Protein AF-0000000074131538 (afdb_homodimer)

pLDDT: mean 87.82, std 9.74, range [55.69, 97.12]

Structure (mmCIF, N/CA/C/O backbone):
data_AF-0000000074131538-model_v1
#
loop_
_entity.id
_entity.type
_entity.pdbx_description
1 polymer 'Uncharacterized protein'
#
loop_
_atom_site.group_PDB
_atom_site.id
_atom_site.type_symbol
_atom_site.label_atom_id
_atom_site.label_alt_id
_atom_site.label_comp_id
_atom_site.label_asym_id
_atom_site.label_entity_id
_atom_site.label_seq_id
_atom_site.pdbx_PDB_ins_code
_atom_site.Cartn_x
_atom_site.Cartn_y
_atom_site.Cartn_z
_atom_site.occupancy
_atom_site.B_iso_or_equiv
_atom_site.auth_seq_id
_atom_site.auth_comp_id
_atom_site.auth_asym_id
_atom_site.auth_atom_id
_atom_site.pdbx_PDB_model_num
ATOM 1 N N . MET A 1 1 ? -1.794 2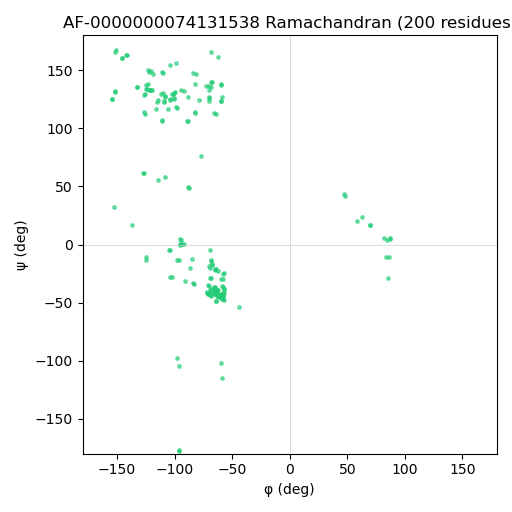4.203 9.32 1 64.56 1 MET A N 1
ATOM 2 C CA . MET A 1 1 ? -1.052 23.141 8.641 1 64.56 1 MET A CA 1
ATOM 3 C C . MET A 1 1 ? 0.217 23.688 8 1 64.56 1 MET A C 1
ATOM 5 O O . MET A 1 1 ? 0.217 24.812 7.469 1 64.56 1 MET A O 1
ATOM 9 N N . ASN A 1 2 ? 1.371 23 8.203 1 80.12 2 ASN A N 1
ATOM 10 C CA . ASN A 1 2 ? 2.596 23.453 7.555 1 80.12 2 ASN A CA 1
ATOM 11 C C . ASN A 1 2 ? 2.527 23.266 6.039 1 80.12 2 ASN A C 1
ATOM 13 O O . ASN A 1 2 ? 1.577 22.672 5.523 1 80.12 2 ASN A O 1
ATOM 17 N N . GLU A 1 3 ? 3.434 23.906 5.375 1 82.88 3 GLU A N 1
ATOM 18 C CA . GLU A 1 3 ? 3.406 23.953 3.916 1 82.88 3 GLU A CA 1
ATOM 19 C C . GLU A 1 3 ? 3.475 22.562 3.316 1 82.88 3 GLU A C 1
ATOM 21 O O . GLU A 1 3 ? 2.854 22.281 2.285 1 82.88 3 GLU A O 1
ATOM 26 N N . ASN A 1 4 ? 4.09 21.703 3.965 1 88.12 4 ASN A N 1
ATOM 27 C CA . ASN A 1 4 ? 4.23 20.344 3.455 1 88.12 4 ASN A CA 1
ATOM 28 C C . ASN A 1 4 ? 2.906 19.578 3.51 1 88.12 4 ASN A C 1
ATOM 30 O O . ASN A 1 4 ? 2.527 18.922 2.543 1 88.12 4 ASN A O 1
ATOM 34 N N . MET A 1 5 ? 2.174 19.719 4.551 1 85.25 5 MET A N 1
ATOM 35 C CA . MET A 1 5 ? 0.874 19.078 4.688 1 85.25 5 MET A CA 1
ATOM 36 C C . MET A 1 5 ? -0.14 19.672 3.721 1 85.25 5 MET A C 1
ATOM 38 O O . MET A 1 5 ? -0.935 18.953 3.119 1 85.25 5 MET A O 1
ATOM 42 N N . LYS A 1 6 ? -0.016 20.922 3.592 1 86.81 6 LYS A N 1
ATOM 43 C CA . LYS A 1 6 ? -0.896 21.578 2.633 1 86.81 6 LYS A CA 1
ATOM 44 C C . LYS A 1 6 ? -0.643 21.078 1.215 1 86.81 6 LYS A C 1
ATOM 46 O O . LYS A 1 6 ? -1.587 20.828 0.462 1 86.81 6 LYS A O 1
ATOM 51 N N . SER A 1 7 ? 0.595 21 0.946 1 90.81 7 SER A N 1
ATOM 52 C CA . SER A 1 7 ? 0.972 20.484 -0.366 1 90.81 7 SER A CA 1
ATOM 53 C C . SER A 1 7 ? 0.51 19.031 -0.547 1 90.81 7 SER A C 1
ATOM 55 O O . SER A 1 7 ? 0.068 18.656 -1.632 1 90.81 7 SER A O 1
ATOM 57 N N . MET A 1 8 ? 0.601 18.219 0.469 1 90.88 8 MET A N 1
ATOM 58 C CA . MET A 1 8 ? 0.132 16.844 0.436 1 90.88 8 MET A CA 1
ATOM 59 C C . MET A 1 8 ? -1.359 16.781 0.125 1 90.88 8 MET A C 1
ATOM 61 O O . MET A 1 8 ? -1.783 16.047 -0.764 1 90.88 8 MET A O 1
ATOM 65 N N . ILE A 1 9 ? -2.111 17.609 0.802 1 88.75 9 ILE A N 1
ATOM 66 C CA . ILE A 1 9 ? -3.557 17.656 0.605 1 88.75 9 ILE A CA 1
ATOM 67 C C . ILE A 1 9 ? -3.871 18.141 -0.81 1 88.75 9 ILE A C 1
ATOM 69 O O . ILE A 1 9 ? -4.754 17.594 -1.474 1 88.75 9 ILE A O 1
ATOM 73 N N . LYS A 1 10 ? -3.172 19.109 -1.233 1 91.38 10 LYS A N 1
ATOM 74 C CA . LYS A 1 10 ? -3.35 19.594 -2.596 1 91.38 10 LYS A CA 1
ATOM 75 C C . LYS A 1 10 ? -3.084 18.5 -3.619 1 91.38 10 LYS A C 1
ATOM 77 O O . LYS A 1 10 ? -3.84 18.344 -4.582 1 91.38 10 LYS A O 1
ATOM 82 N N . ASP A 1 11 ? -2.031 17.719 -3.461 1 94.06 11 ASP A N 1
ATOM 83 C CA . ASP A 1 11 ? -1.71 16.625 -4.375 1 94.06 11 ASP A CA 1
ATOM 84 C C . ASP A 1 11 ? -2.789 15.547 -4.344 1 94.06 11 ASP A C 1
ATOM 86 O O . ASP A 1 11 ? -3.143 14.992 -5.383 1 94.06 11 ASP A O 1
ATOM 90 N N . LEU A 1 12 ? -3.305 15.25 -3.158 1 93.44 12 LEU A N 1
ATOM 91 C CA . LEU A 1 12 ? -4.379 14.266 -3.041 1 93.44 12 LEU A CA 1
ATOM 92 C C . LEU A 1 12 ? -5.641 14.758 -3.744 1 93.44 12 LEU A C 1
ATOM 94 O O . LEU A 1 12 ? -6.277 14.008 -4.484 1 93.44 12 LEU A O 1
ATOM 98 N N . LYS A 1 13 ? -5.938 15.969 -3.6 1 91.69 13 LYS A N 1
ATOM 99 C CA . LYS A 1 13 ? -7.098 16.562 -4.262 1 91.69 13 LYS A CA 1
ATOM 100 C C . LYS A 1 13 ? -6.926 16.562 -5.777 1 91.69 13 LYS A C 1
ATOM 102 O O . LYS A 1 13 ? -7.883 16.328 -6.516 1 91.69 13 LYS A O 1
ATOM 107 N N . ASN A 1 14 ? -5.738 16.797 -6.195 1 94.69 14 ASN A N 1
ATOM 108 C CA . ASN A 1 14 ? -5.457 16.797 -7.629 1 94.69 14 ASN A CA 1
ATOM 109 C C . ASN A 1 14 ? -5.574 15.406 -8.227 1 94.69 14 ASN A C 1
ATOM 111 O O . ASN A 1 14 ? -6.086 15.234 -9.336 1 94.69 14 ASN A O 1
ATOM 115 N N . GLU A 1 15 ? -5.051 14.469 -7.48 1 93.94 15 GLU A N 1
ATOM 116 C CA . GLU A 1 15 ? -5.102 13.086 -7.941 1 93.94 15 GLU A CA 1
ATOM 117 C C . GLU A 1 15 ? -6.523 12.539 -7.891 1 93.94 15 GLU A C 1
ATOM 119 O O . GLU A 1 15 ? -6.918 11.742 -8.75 1 93.94 15 GLU A O 1
ATOM 124 N N . PHE A 1 16 ? -7.238 12.984 -6.879 1 93.12 16 PHE A N 1
ATOM 125 C CA . PHE A 1 16 ? -8.57 12.43 -6.664 1 93.12 16 PHE A CA 1
ATOM 126 C C . PHE A 1 16 ? -9.609 13.539 -6.582 1 93.12 16 PHE A C 1
ATOM 128 O O . PHE A 1 16 ? -10.352 13.633 -5.598 1 93.12 16 PHE A O 1
ATOM 135 N N . PRO A 1 17 ? -9.82 14.289 -7.488 1 87.69 17 PRO A N 1
ATOM 136 C CA . PRO A 1 17 ? -10.664 15.484 -7.414 1 87.69 17 PRO A CA 1
ATOM 137 C C . PRO A 1 17 ? -12.133 15.141 -7.152 1 87.69 17 PRO A C 1
ATOM 139 O O . PRO A 1 17 ? -12.867 15.953 -6.574 1 87.69 17 PRO A O 1
ATOM 142 N N . LYS A 1 18 ? -12.547 13.938 -7.461 1 85.69 18 LYS A N 1
ATOM 143 C CA . LYS A 1 18 ? -13.969 13.617 -7.352 1 85.69 18 LYS A CA 1
ATOM 144 C C . LYS A 1 18 ? -14.281 12.945 -6.016 1 85.69 18 LYS A C 1
ATOM 146 O O . LYS 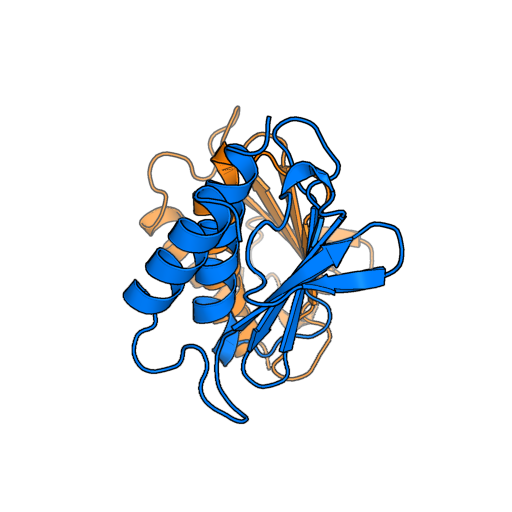A 1 18 ? -15.445 12.828 -5.629 1 85.69 18 LYS A O 1
ATOM 151 N N . ILE A 1 19 ? -13.203 12.547 -5.379 1 82.31 19 ILE A N 1
ATOM 152 C CA . ILE A 1 19 ? -13.547 11.727 -4.223 1 82.31 19 ILE A CA 1
ATOM 153 C C . ILE A 1 19 ? -12.922 12.32 -2.965 1 82.31 19 ILE A C 1
ATOM 155 O O . ILE A 1 19 ? -13.328 12 -1.847 1 82.31 19 ILE A O 1
ATOM 159 N N . TYR A 1 20 ? -12.055 13.266 -3.109 1 80.62 20 TYR A N 1
ATOM 160 C CA . TYR A 1 20 ? -11.43 13.781 -1.896 1 80.62 20 TYR A CA 1
ATOM 161 C C . TYR A 1 20 ? -12.414 14.625 -1.095 1 80.62 20 TYR A C 1
ATOM 163 O O . TYR A 1 20 ? -13.125 15.461 -1.656 1 80.62 20 TYR A O 1
ATOM 171 N N . ASP A 1 21 ? -12.367 14.352 0.258 1 66.56 21 ASP A N 1
ATOM 172 C CA . ASP A 1 21 ? -13.102 15.086 1.282 1 66.56 21 ASP A CA 1
ATOM 173 C C . ASP A 1 21 ? -14.602 15.031 1.028 1 66.56 21 ASP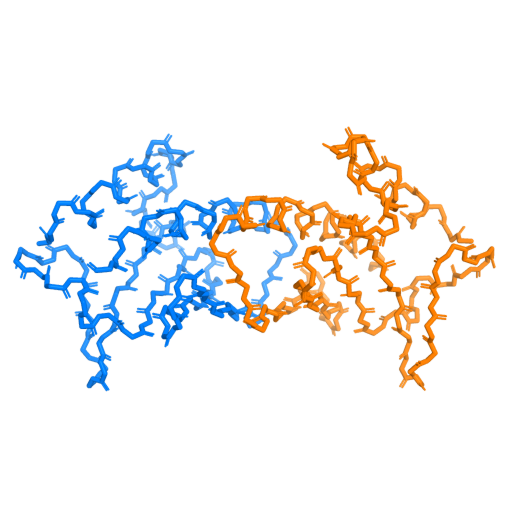 A C 1
ATOM 175 O O . ASP A 1 21 ? -15.32 16 1.275 1 66.56 21 ASP A O 1
ATOM 179 N N . ARG A 1 22 ? -15.023 14.102 0.288 1 67.38 22 ARG A N 1
ATOM 180 C CA . ARG A 1 22 ? -16.469 13.922 0.175 1 67.38 22 ARG A CA 1
ATOM 181 C C . ARG A 1 22 ? -17.016 13.125 1.351 1 67.38 22 ARG A C 1
ATOM 183 O O . ARG A 1 22 ? -16.359 12.211 1.849 1 67.38 22 ARG A O 1
ATOM 190 N N . VAL A 1 23 ? -18.156 13.617 1.82 1 56.16 23 VAL A N 1
ATOM 191 C CA . VAL A 1 23 ? -18.875 13 2.93 1 56.16 23 VAL A CA 1
ATOM 192 C C . VAL A 1 23 ? -19.234 11.562 2.58 1 56.16 23 VAL A C 1
ATOM 194 O O . VAL A 1 23 ? -19.609 11.266 1.44 1 56.16 23 VAL A O 1
ATOM 197 N N . ASN A 1 24 ? -18.844 10.508 3.506 1 55.91 24 ASN A N 1
ATOM 198 C CA . ASN A 1 24 ? -19.234 9.102 3.576 1 55.91 24 ASN A CA 1
ATOM 199 C C . ASN A 1 24 ? -18.375 8.227 2.67 1 55.91 24 ASN A C 1
ATOM 201 O O . ASN A 1 24 ? -18.25 7.027 2.91 1 55.91 24 ASN A O 1
ATOM 205 N N . HIS A 1 25 ? -17.906 8.922 1.567 1 61.03 25 HIS A N 1
ATOM 206 C CA . HIS A 1 25 ? -17.266 7.969 0.672 1 61.03 25 HIS A CA 1
ATOM 207 C C . HIS A 1 25 ? -15.953 8.531 0.125 1 61.03 25 HIS A C 1
ATOM 209 O O . HIS A 1 25 ? -15.391 7.992 -0.828 1 61.03 25 HIS A O 1
ATOM 215 N N . GLY A 1 26 ? -15.625 9.547 0.91 1 82.31 26 GLY A N 1
ATOM 216 C CA . GLY A 1 26 ? -14.516 10.219 0.25 1 82.31 26 GLY A CA 1
ATOM 217 C C . GLY A 1 26 ? -13.18 9.922 0.891 1 82.31 26 GLY A C 1
ATOM 218 O O . GLY A 1 26 ? -13.109 9.281 1.944 1 82.31 26 GLY A O 1
ATOM 219 N N . LEU A 1 27 ? -12.172 10.023 0.136 1 91.75 27 LEU A N 1
ATOM 220 C CA . LEU A 1 27 ? -10.781 9.922 0.544 1 91.75 27 LEU A CA 1
ATOM 221 C C . LEU A 1 27 ? -10.367 11.133 1.383 1 91.75 27 LEU A C 1
ATOM 223 O O . LEU A 1 27 ? -10.648 12.273 1.013 1 91.75 27 LEU A O 1
ATOM 227 N N . TYR A 1 28 ? -9.898 10.844 2.559 1 90.06 28 TYR A N 1
ATOM 228 C CA . TYR A 1 28 ? -9.281 11.922 3.332 1 90.06 28 TYR A CA 1
ATOM 229 C C . TYR A 1 28 ? -8.211 11.375 4.266 1 90.06 28 TYR A C 1
ATOM 231 O O . TYR A 1 28 ? -8.078 10.156 4.422 1 90.06 28 TYR A O 1
ATOM 239 N N . ILE A 1 29 ? -7.418 12.297 4.812 1 90.5 29 ILE A N 1
ATOM 240 C CA . ILE A 1 29 ? -6.336 11.867 5.688 1 90.5 29 ILE A CA 1
ATOM 241 C C . ILE A 1 29 ? -6.477 12.531 7.055 1 90.5 29 ILE A C 1
ATOM 243 O O . ILE A 1 29 ? -7.031 13.633 7.156 1 90.5 29 ILE A O 1
ATOM 247 N N . LEU A 1 30 ? -6.035 11.875 8.062 1 90.25 30 LEU A N 1
ATOM 248 C CA . LEU A 1 30 ? -5.906 12.383 9.43 1 90.25 30 LEU A CA 1
ATOM 249 C C . LEU A 1 30 ? -4.461 12.281 9.906 1 90.25 30 LEU A C 1
ATOM 251 O O . LEU A 1 30 ? -3.803 11.258 9.695 1 90.25 30 LEU A O 1
ATOM 255 N N . ALA A 1 31 ? -4 13.344 10.469 1 91.12 31 ALA A N 1
ATOM 256 C CA . ALA A 1 31 ? -2.703 13.32 11.133 1 91.12 31 ALA A CA 1
ATOM 257 C C . ALA A 1 31 ? -2.863 13.172 12.648 1 91.12 31 ALA A C 1
ATOM 259 O O . ALA A 1 31 ? -3.65 13.891 13.266 1 91.12 31 ALA A O 1
ATOM 260 N N . ILE A 1 32 ? -2.135 12.25 13.227 1 92.38 32 ILE A N 1
ATOM 261 C CA . ILE A 1 32 ? -2.258 11.938 14.641 1 92.38 32 ILE A CA 1
ATOM 262 C C . ILE A 1 32 ? -0.895 12.062 15.32 1 92.38 32 ILE A C 1
ATOM 264 O O . ILE A 1 32 ? 0.114 11.594 14.797 1 92.38 32 ILE A O 1
ATOM 268 N N . ASP A 1 33 ? -0.848 12.703 16.438 1 90.62 33 ASP A N 1
ATOM 269 C CA . ASP A 1 33 ? 0.421 12.859 17.141 1 90.62 33 ASP A CA 1
ATOM 270 C C . ASP A 1 33 ? 0.591 11.789 18.219 1 90.62 33 ASP A C 1
ATOM 272 O O . ASP A 1 33 ? -0.213 10.859 18.312 1 90.62 33 ASP A O 1
ATOM 276 N N . GLU A 1 34 ? 1.673 11.82 18.984 1 89.62 34 GLU A N 1
ATOM 277 C CA . GLU A 1 34 ? 2.035 10.805 19.969 1 89.62 34 GLU A CA 1
ATOM 278 C C . GLU A 1 34 ? 0.991 10.703 21.078 1 89.62 34 GLU A C 1
ATOM 280 O O . GLU A 1 34 ? 0.875 9.672 21.734 1 89.62 34 GLU A O 1
ATOM 285 N N . ASN A 1 35 ? 0.197 11.758 21.297 1 91.75 35 ASN A N 1
ATOM 286 C CA . ASN A 1 35 ? -0.814 11.773 22.344 1 91.75 35 ASN A CA 1
ATOM 287 C C . ASN A 1 35 ? -2.188 11.375 21.812 1 91.75 35 ASN A C 1
ATOM 289 O O . ASN A 1 35 ? -3.172 11.383 22.547 1 91.75 35 ASN A O 1
ATOM 293 N N . GLY A 1 36 ? -2.219 11.086 20.562 1 90.5 36 GLY A N 1
ATOM 294 C CA . GLY A 1 36 ? -3.465 10.656 19.953 1 90.5 36 GLY A CA 1
ATOM 295 C C . GLY A 1 36 ? -4.324 11.812 19.469 1 90.5 36 GLY A C 1
ATOM 296 O O . GLY A 1 36 ? -5.469 11.609 19.062 1 90.5 36 GLY A O 1
ATOM 297 N N . LYS A 1 37 ? -3.764 12.984 19.562 1 90.38 37 LYS A N 1
ATOM 298 C CA . LYS A 1 37 ? -4.516 14.125 19.062 1 90.38 37 LYS A CA 1
ATOM 299 C C . LYS A 1 37 ? -4.609 14.094 17.531 1 90.38 37 LYS A C 1
ATOM 301 O O . LYS A 1 37 ? -3.621 13.812 16.844 1 90.38 37 LYS A O 1
ATOM 306 N N . VAL A 1 38 ? -5.746 14.367 17 1 88.81 38 VAL A N 1
ATOM 307 C CA . VAL A 1 38 ? -6.023 14.289 15.562 1 88.81 38 VAL A CA 1
ATOM 308 C C . VAL A 1 38 ? -6.016 15.695 14.969 1 88.81 38 VAL A C 1
ATOM 310 O O . VAL A 1 38 ? -6.598 16.625 15.531 1 88.81 38 VAL A O 1
ATOM 313 N N . TYR A 1 39 ? -5.223 15.75 13.883 1 82.19 39 TYR A N 1
ATOM 314 C CA . TYR A 1 39 ? -5.156 17 13.141 1 82.19 39 TYR A CA 1
ATOM 315 C C . TYR A 1 39 ? -5.73 16.844 11.742 1 82.19 39 TYR A C 1
ATOM 317 O O . TYR A 1 39 ? -5.449 15.852 11.062 1 82.19 39 TYR A O 1
ATOM 325 N N . GLU A 1 40 ? -6.59 17.578 11.477 1 71.31 40 GLU A N 1
ATOM 326 C CA . GLU A 1 40 ? -7.102 17.625 10.109 1 71.31 40 GLU A CA 1
ATOM 327 C C . GLU A 1 40 ? -6.48 18.781 9.328 1 71.31 40 GLU A C 1
ATOM 329 O O . GLU A 1 40 ? -5.293 18.734 9 1 71.31 40 GLU A O 1
ATOM 334 N N . ASP A 1 41 ? -7.07 19.906 9.18 1 65.38 41 ASP A N 1
ATOM 335 C CA . ASP A 1 41 ? -6.613 21.109 8.492 1 65.38 41 ASP A CA 1
ATOM 336 C C . ASP A 1 41 ? -6.402 22.266 9.477 1 65.38 41 ASP A C 1
ATOM 338 O O . ASP A 1 41 ? -7.109 23.281 9.422 1 65.38 41 ASP A O 1
ATOM 342 N N . GLU A 1 42 ? -5.496 21.859 10.516 1 65.5 42 GLU A N 1
ATOM 343 C CA . GLU A 1 42 ? -5.293 22.938 11.484 1 65.5 42 GLU A CA 1
ATOM 344 C C . GLU A 1 42 ? -4.098 23.797 11.102 1 65.5 42 GLU A C 1
ATOM 346 O O . GLU A 1 42 ? -3.033 23.281 10.758 1 65.5 42 GLU A O 1
ATOM 351 N N . PRO A 1 43 ? -4.387 25.031 11.164 1 68.06 43 PRO A N 1
ATOM 352 C CA . PRO A 1 43 ? -3.258 25.938 10.906 1 68.06 43 PRO A CA 1
ATOM 353 C C . PRO A 1 43 ? -2.115 25.734 11.906 1 68.06 43 PRO A C 1
ATOM 355 O O . PRO A 1 43 ? -2.357 25.5 13.086 1 68.06 43 PRO A O 1
ATOM 358 N N . GLY A 1 44 ? -0.866 25.75 11.445 1 70.31 44 GLY A N 1
ATOM 359 C CA . GLY A 1 44 ? 0.324 25.75 12.281 1 70.31 44 GLY A CA 1
ATOM 360 C C . GLY A 1 44 ? 0.711 24.359 12.758 1 70.31 44 GLY A C 1
ATOM 361 O O . GLY A 1 44 ? 1.553 24.219 13.648 1 70.31 44 GLY A O 1
ATOM 362 N N . PHE A 1 45 ? 0.047 23.375 12.297 1 76 45 PHE A N 1
ATOM 363 C CA . PHE A 1 45 ? 0.394 22 12.68 1 76 45 PHE A CA 1
ATOM 364 C C . PHE A 1 45 ? 1.826 21.672 12.281 1 76 45 PHE A C 1
ATOM 366 O O . PHE A 1 45 ? 2.227 21.922 11.141 1 76 45 PHE A O 1
ATOM 373 N N . ASP A 1 46 ? 2.625 21.25 13.32 1 81.62 46 ASP A N 1
ATOM 374 C CA . ASP A 1 46 ? 3.996 20.812 13.094 1 81.62 46 ASP A CA 1
ATOM 375 C C . ASP A 1 46 ? 4.027 19.344 12.641 1 81.62 46 ASP A C 1
ATOM 377 O O . ASP A 1 46 ? 3.711 18.438 13.422 1 81.62 46 ASP A O 1
ATOM 381 N N . GLU A 1 47 ? 4.43 19.078 11.453 1 83.12 47 GLU A N 1
ATOM 382 C CA . GLU A 1 47 ? 4.434 17.734 10.898 1 83.12 47 GLU A CA 1
ATOM 383 C C . GLU A 1 47 ? 5.449 16.844 11.609 1 83.12 47 GLU A C 1
ATOM 385 O O . GLU A 1 47 ? 5.41 15.625 11.484 1 83.12 47 GLU A O 1
ATOM 390 N N . LYS A 1 48 ? 6.387 17.453 12.32 1 86.81 48 LYS A N 1
ATOM 391 C CA . LYS A 1 48 ? 7.414 16.688 13.016 1 86.81 48 LYS A CA 1
ATOM 392 C C . LYS A 1 48 ? 6.82 15.906 14.188 1 86.81 48 LYS A C 1
ATOM 394 O O . LYS A 1 48 ? 7.438 14.961 14.688 1 86.81 48 LYS A O 1
ATOM 399 N N . ILE A 1 49 ? 5.723 16.328 14.609 1 87 49 ILE A N 1
ATOM 400 C CA . ILE A 1 49 ? 5.141 15.656 15.773 1 87 49 ILE A CA 1
ATOM 401 C C . ILE A 1 49 ? 4.211 14.539 15.312 1 87 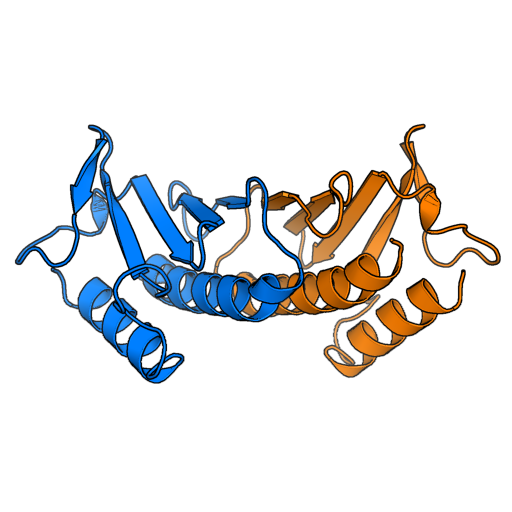49 ILE A C 1
ATOM 403 O O . ILE A 1 49 ? 3.615 13.836 16.141 1 87 49 ILE A O 1
ATOM 407 N N . VAL A 1 50 ? 4.055 14.305 13.984 1 89.19 50 VAL A N 1
ATOM 408 C CA . VAL A 1 50 ? 3.15 13.289 13.453 1 89.19 50 VAL A CA 1
ATOM 409 C C . VAL A 1 50 ? 3.697 11.898 13.766 1 89.19 50 VAL A C 1
ATOM 411 O O . VAL A 1 50 ? 4.852 11.594 13.445 1 89.19 50 VAL A O 1
ATOM 414 N N . GLU A 1 51 ? 2.896 11.086 14.352 1 93.19 51 GLU A N 1
ATOM 415 C CA . GLU A 1 51 ? 3.227 9.695 14.656 1 93.19 51 GLU A CA 1
ATOM 416 C C . GLU A 1 51 ? 2.541 8.742 13.695 1 93.19 51 GLU A C 1
ATOM 418 O O . GLU A 1 51 ? 3.018 7.621 13.477 1 93.19 51 GLU A O 1
ATOM 423 N N . GLU A 1 52 ? 1.432 9.18 13.195 1 94.06 52 GLU A N 1
ATOM 424 C CA . GLU A 1 52 ? 0.617 8.352 12.312 1 94.06 52 GLU A CA 1
ATOM 425 C C . GLU A 1 52 ? -0.193 9.203 11.344 1 94.06 52 GLU A C 1
ATOM 427 O O . GLU A 1 52 ? -0.755 10.227 11.734 1 94.06 52 GLU A O 1
ATOM 432 N N . ILE A 1 53 ? -0.186 8.898 10.062 1 93.75 53 ILE A N 1
ATOM 433 C CA . ILE A 1 53 ? -1.16 9.398 9.102 1 93.75 53 ILE A CA 1
ATOM 434 C C . ILE A 1 53 ? -2.166 8.297 8.766 1 93.75 53 ILE A C 1
ATOM 436 O O . ILE A 1 53 ? -1.78 7.195 8.367 1 93.75 53 ILE A O 1
ATOM 440 N N . GLN A 1 54 ? -3.432 8.555 8.938 1 93.5 54 GLN A N 1
ATOM 441 C CA . GLN A 1 54 ? -4.484 7.637 8.523 1 93.5 54 GLN A CA 1
ATOM 442 C C . GLN A 1 54 ? -5.102 8.07 7.195 1 93.5 54 GLN A C 1
ATOM 444 O O . GLN A 1 54 ? -5.449 9.242 7.02 1 93.5 54 GLN A O 1
ATOM 449 N N . ILE A 1 55 ? -5.117 7.211 6.273 1 93.62 55 ILE A N 1
ATOM 450 C CA . ILE A 1 55 ? -5.836 7.371 5.016 1 93.62 55 ILE A CA 1
ATOM 451 C C . ILE A 1 55 ? -7.176 6.645 5.086 1 93.62 55 ILE A C 1
ATOM 453 O O . ILE A 1 55 ? -7.219 5.43 5.301 1 93.62 55 ILE A O 1
ATOM 457 N N . ILE A 1 56 ? -8.195 7.363 4.977 1 92.25 56 ILE A N 1
ATOM 458 C CA . ILE A 1 56 ? -9.539 6.805 5.031 1 92.25 56 ILE A CA 1
ATOM 459 C C . ILE A 1 56 ? -10.188 6.887 3.652 1 92.25 56 ILE A C 1
ATOM 461 O O . ILE A 1 56 ? -10.164 7.941 3.012 1 92.25 56 ILE A O 1
ATOM 465 N N . TYR A 1 57 ? -10.727 5.723 3.25 1 93.06 57 TYR A N 1
ATOM 466 C CA . TYR A 1 57 ? -11.43 5.672 1.971 1 93.06 57 TYR A CA 1
ATOM 467 C C . TYR A 1 57 ? -12.469 4.562 1.964 1 93.06 57 TYR A C 1
ATOM 469 O O . TYR A 1 57 ? -12.148 3.398 2.223 1 93.06 57 TYR A O 1
ATOM 477 N N . ASN A 1 58 ? -13.664 4.895 1.679 1 91 58 ASN A N 1
ATOM 478 C CA . ASN A 1 58 ? -14.75 3.936 1.527 1 91 58 ASN A CA 1
ATOM 479 C C . ASN A 1 58 ? -14.789 2.939 2.682 1 91 58 ASN A C 1
ATOM 481 O O . ASN A 1 58 ? -14.906 1.732 2.463 1 91 58 ASN A O 1
ATOM 485 N N . GLY A 1 59 ? -14.578 3.471 3.916 1 86.44 59 GLY A N 1
ATOM 486 C CA . GLY A 1 59 ? -14.664 2.645 5.109 1 86.44 59 GLY A CA 1
ATOM 487 C C . GLY A 1 59 ? -13.367 1.936 5.445 1 86.44 59 GLY A C 1
ATOM 488 O O . GLY A 1 59 ? -13.258 1.285 6.484 1 86.44 59 GLY A O 1
ATOM 489 N N . ASN A 1 60 ? -12.406 1.98 4.492 1 90 60 ASN A N 1
ATOM 490 C CA . ASN A 1 60 ? -11.094 1.418 4.762 1 90 60 ASN A CA 1
ATOM 491 C C . ASN A 1 60 ? -10.203 2.41 5.504 1 90 60 ASN A C 1
ATOM 493 O O . ASN A 1 60 ? -10.328 3.623 5.324 1 90 60 ASN A O 1
ATOM 497 N N . THR A 1 61 ? -9.359 1.922 6.332 1 91.56 61 THR A N 1
ATOM 498 C CA . THR A 1 61 ? -8.352 2.734 7.012 1 91.56 61 THR A CA 1
ATOM 499 C C . THR A 1 61 ? -6.953 2.164 6.793 1 91.56 61 THR A C 1
ATOM 501 O O . THR A 1 61 ? -6.734 0.965 6.969 1 91.56 61 THR A O 1
ATOM 504 N N . VAL A 1 62 ? -6.086 2.988 6.387 1 95.62 62 VAL A N 1
ATOM 505 C CA . VAL A 1 62 ? -4.672 2.66 6.242 1 95.62 62 VAL A CA 1
ATOM 506 C C . VAL A 1 62 ? -3.834 3.592 7.117 1 95.62 62 VAL A C 1
ATOM 50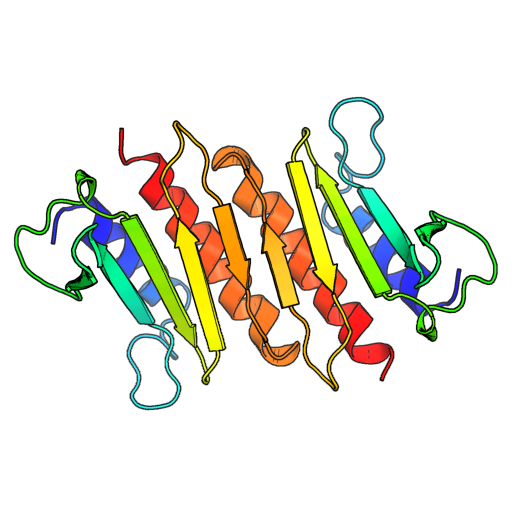8 O O . VAL A 1 62 ? -4.02 4.812 7.09 1 95.62 62 VAL A O 1
ATOM 511 N N . SER A 1 63 ? -2.936 3.008 7.84 1 95.75 63 SER A N 1
ATOM 512 C CA . SER A 1 63 ? -2.076 3.791 8.719 1 95.75 63 SER A CA 1
ATOM 513 C C . SER A 1 63 ? -0.647 3.85 8.188 1 95.75 63 SER A C 1
ATOM 515 O O . SER A 1 63 ? -0.058 2.818 7.863 1 95.75 63 SER A O 1
ATOM 517 N N . VAL A 1 64 ? -0.133 4.988 8.062 1 95.69 64 VAL A N 1
ATOM 518 C CA . VAL A 1 64 ? 1.265 5.227 7.723 1 95.69 64 VAL A CA 1
ATOM 519 C C . VAL A 1 64 ? 2.008 5.777 8.938 1 95.69 64 VAL A C 1
ATOM 521 O O . VAL A 1 64 ? 1.615 6.797 9.508 1 95.69 64 VAL A O 1
ATOM 524 N N . TYR A 1 65 ? 3.068 5.117 9.352 1 94.94 65 T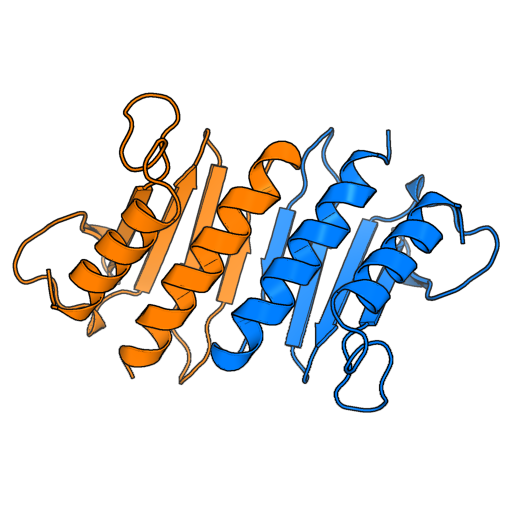YR A N 1
ATOM 525 C CA . TYR A 1 65 ? 3.855 5.5 10.516 1 94.94 65 TYR A CA 1
ATOM 526 C C . TYR A 1 65 ? 5.234 6.004 10.109 1 94.94 65 TYR A C 1
ATOM 528 O O . TYR A 1 65 ? 6.09 5.219 9.695 1 94.94 65 TYR A O 1
ATOM 536 N N . PRO A 1 66 ? 5.445 7.305 10.188 1 93.69 66 PRO A N 1
ATOM 537 C CA . PRO A 1 66 ? 6.723 7.887 9.766 1 93.69 66 PRO A CA 1
ATOM 538 C C . PRO A 1 66 ? 7.762 7.898 10.883 1 93.69 66 PRO A C 1
ATOM 540 O O . PRO A 1 66 ? 8.469 8.898 11.07 1 93.69 66 PRO A O 1
ATOM 543 N N . ASN A 1 67 ? 7.969 6.816 11.555 1 87.69 67 ASN A N 1
ATOM 544 C CA . ASN A 1 67 ? 8.758 6.809 12.781 1 87.69 67 ASN A CA 1
ATOM 545 C C . ASN A 1 67 ? 10.211 6.43 12.508 1 87.69 67 ASN A C 1
ATOM 547 O O . ASN A 1 67 ? 11.016 6.336 13.438 1 87.69 67 ASN A O 1
ATOM 551 N N . TYR A 1 68 ? 10.602 6.262 11.266 1 85.62 68 TYR A N 1
ATOM 552 C CA . TYR A 1 68 ? 11.961 5.887 10.898 1 85.62 68 TYR A CA 1
ATOM 553 C C . TYR A 1 68 ? 12.594 6.938 9.992 1 85.62 68 TYR A C 1
ATOM 555 O O . TYR A 1 68 ? 11.891 7.609 9.227 1 85.62 68 TYR A O 1
ATOM 563 N N . ILE A 1 69 ? 13.898 7.051 10.125 1 87.62 69 ILE A N 1
ATOM 564 C CA . ILE A 1 69 ? 14.625 7.98 9.266 1 87.62 69 ILE A CA 1
ATOM 565 C C . ILE A 1 69 ? 14.555 7.508 7.816 1 87.62 69 ILE A C 1
ATOM 567 O O . ILE A 1 69 ? 15 6.406 7.492 1 87.62 69 ILE A O 1
ATOM 571 N N . TYR A 1 70 ? 13.883 8.227 6.934 1 90.56 70 TYR A N 1
ATOM 572 C CA . TYR A 1 70 ? 13.766 8.023 5.492 1 90.56 70 TYR A CA 1
ATOM 573 C C . TYR A 1 70 ? 12.945 6.777 5.184 1 90.56 70 TYR A C 1
ATOM 575 O O . TYR A 1 70 ? 13.008 6.246 4.074 1 90.56 70 TYR A O 1
ATOM 583 N N . LYS A 1 71 ? 12.25 6.332 6.145 1 93.69 71 LYS A N 1
ATOM 584 C CA . LYS A 1 71 ? 11.438 5.125 6 1 93.69 71 LYS A CA 1
ATOM 585 C C . LYS A 1 71 ? 10.109 5.27 6.73 1 93.69 71 LYS A C 1
ATOM 587 O O . LYS A 1 71 ? 9.914 6.215 7.492 1 93.69 71 LYS A O 1
ATOM 592 N N . CYS A 1 72 ? 9.25 4.438 6.367 1 94.94 72 CYS A N 1
ATOM 593 C CA . CYS A 1 72 ? 7.973 4.355 7.07 1 94.94 72 CYS A CA 1
ATOM 594 C C . CYS A 1 72 ? 7.469 2.916 7.121 1 94.94 72 CYS A C 1
ATOM 596 O O . CYS A 1 72 ? 8.016 2.039 6.449 1 94.94 72 CYS A O 1
ATOM 598 N N . SER A 1 73 ? 6.605 2.672 8.016 1 94.81 73 SER A N 1
ATOM 599 C CA . SER A 1 73 ? 5.812 1.447 8 1 94.81 73 SER A CA 1
ATOM 600 C C . SER A 1 73 ? 4.348 1.743 7.688 1 94.81 73 SER A C 1
ATOM 602 O O . SER A 1 73 ? 3.867 2.85 7.938 1 94.81 73 SER A O 1
ATOM 604 N N . ILE A 1 74 ? 3.684 0.783 7.02 1 96.06 74 ILE A N 1
ATOM 605 C CA . ILE A 1 74 ? 2.301 0.969 6.59 1 96.06 74 ILE A CA 1
ATOM 606 C C . ILE A 1 74 ? 1.478 -0.264 6.953 1 96.06 74 ILE A C 1
ATOM 608 O O . ILE A 1 74 ? 1.936 -1.396 6.78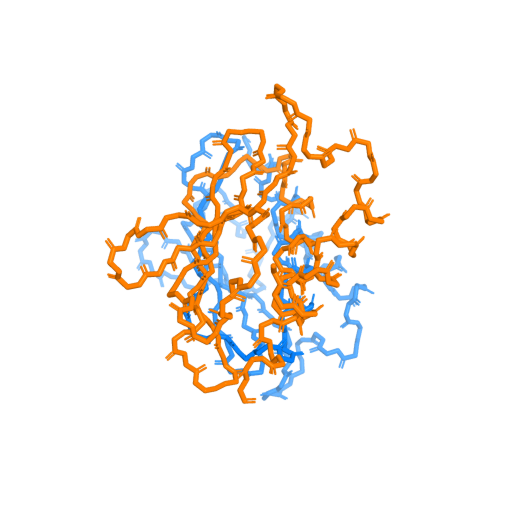5 1 96.06 74 ILE A O 1
ATOM 612 N N . ARG A 1 75 ? 0.324 -0.017 7.484 1 94.88 75 ARG A N 1
ATOM 613 C CA . ARG A 1 75 ? -0.593 -1.104 7.809 1 94.88 75 ARG A CA 1
ATOM 614 C C . ARG A 1 75 ? -1.962 -0.874 7.18 1 94.88 75 ARG A C 1
ATOM 616 O O . ARG A 1 75 ? -2.623 0.127 7.465 1 94.88 75 ARG A O 1
ATOM 623 N N . PHE A 1 76 ? -2.145 -1.87 6.234 1 93.62 76 PHE A N 1
ATOM 624 C CA . PHE A 1 76 ? -3.52 -1.969 5.762 1 93.62 76 PHE A CA 1
ATOM 625 C C . PHE A 1 76 ? -4.324 -2.928 6.629 1 93.62 76 PHE A C 1
ATOM 627 O O . PHE A 1 76 ? -4.051 -4.129 6.66 1 93.62 76 PHE A O 1
ATOM 634 N N . PHE A 1 77 ? -5.102 -2.643 7.371 1 87.06 77 PHE A N 1
ATOM 635 C CA . PHE A 1 77 ? -5.891 -3.629 8.094 1 87.06 77 PHE A CA 1
ATOM 636 C C . PHE A 1 77 ? -6.691 -4.5 7.133 1 87.06 77 PHE A C 1
ATOM 638 O O . PHE A 1 77 ? -6.125 -5.355 6.445 1 87.06 77 PHE A O 1
ATOM 645 N N . VAL A 1 78 ? -7.98 -4.328 6.906 1 90.75 78 VAL A N 1
ATOM 646 C CA . VAL A 1 78 ? -8.797 -5.031 5.918 1 90.75 78 VAL A CA 1
ATOM 647 C C . VAL A 1 78 ? -9.312 -4.039 4.879 1 90.75 78 VAL A C 1
ATOM 649 O O . VAL A 1 78 ? -10.023 -3.088 5.215 1 90.75 78 VAL A O 1
ATOM 652 N N . VAL A 1 79 ? -8.812 -4.352 3.629 1 94.06 79 VAL A N 1
ATOM 653 C CA . VAL A 1 79 ? -9.164 -3.428 2.555 1 94.06 79 VAL A CA 1
ATOM 654 C C . VAL A 1 79 ? -9.828 -4.195 1.411 1 94.06 79 VAL A C 1
ATOM 656 O O . VAL A 1 79 ? -9.391 -5.297 1.062 1 94.06 79 VAL A O 1
ATOM 659 N N . ARG A 1 80 ? -10.844 -3.686 0.868 1 94.19 80 ARG A N 1
ATOM 660 C CA . ARG A 1 80 ? -11.484 -4.262 -0.312 1 94.19 80 ARG A CA 1
ATOM 661 C C . ARG A 1 80 ? -10.57 -4.156 -1.531 1 94.19 80 ARG A C 1
ATOM 663 O O . ARG A 1 80 ? -9.93 -3.127 -1.745 1 94.19 80 ARG A O 1
ATOM 670 N N . TYR A 1 81 ? -10.5 -5.152 -2.354 1 94.44 81 TYR A N 1
ATOM 671 C CA . TYR A 1 81 ? -9.648 -5.164 -3.535 1 94.44 81 TYR A CA 1
ATOM 672 C C . TYR A 1 81 ? -9.992 -4.008 -4.465 1 94.44 81 TYR A C 1
ATOM 674 O O . TYR A 1 81 ? -9.102 -3.412 -5.082 1 94.44 81 TYR A O 1
ATOM 682 N N . GLU A 1 82 ? -11.273 -3.674 -4.547 1 93.25 82 GLU A N 1
ATOM 683 C CA . GLU A 1 82 ? -11.727 -2.66 -5.492 1 93.25 82 GLU A CA 1
ATOM 684 C C . GLU A 1 82 ? -11.219 -1.275 -5.102 1 93.25 82 GLU A C 1
ATOM 686 O O . GLU A 1 82 ? -11.219 -0.355 -5.922 1 93.25 82 GLU A O 1
ATOM 691 N N . ASP A 1 83 ? -10.734 -1.158 -3.898 1 93.94 83 ASP A N 1
ATOM 692 C CA . ASP A 1 83 ? -10.305 0.15 -3.418 1 93.94 83 ASP A CA 1
ATOM 693 C C . ASP A 1 83 ? -8.781 0.263 -3.422 1 93.94 83 ASP A C 1
ATOM 695 O O . ASP A 1 83 ? -8.234 1.338 -3.17 1 93.94 83 ASP A O 1
ATOM 699 N N . LEU A 1 84 ? -8.07 -0.781 -3.74 1 95.31 84 LEU A N 1
ATOM 700 C CA . LEU A 1 84 ? -6.617 -0.846 -3.58 1 95.31 84 LEU A CA 1
ATOM 701 C C . LEU A 1 84 ? -5.926 0.15 -4.504 1 95.31 84 LEU A C 1
ATOM 703 O O . LEU A 1 84 ? -4.926 0.763 -4.121 1 95.31 84 LEU A O 1
ATOM 707 N N . ASP A 1 85 ? -6.457 0.302 -5.637 1 94.06 85 ASP A N 1
ATOM 708 C CA . ASP A 1 85 ? -5.82 1.21 -6.586 1 94.06 85 ASP A CA 1
ATOM 709 C C . ASP A 1 85 ? -5.785 2.637 -6.043 1 94.06 85 ASP A C 1
ATOM 711 O O . ASP A 1 85 ? -4.746 3.295 -6.082 1 94.06 85 ASP A O 1
ATOM 715 N N . ILE A 1 86 ? -6.871 3.041 -5.496 1 94.31 86 ILE A N 1
ATOM 716 C CA . ILE A 1 86 ? -6.98 4.391 -4.953 1 94.31 86 ILE A CA 1
ATOM 717 C C . ILE A 1 86 ? -6.105 4.516 -3.707 1 94.31 86 ILE A C 1
ATOM 719 O O . ILE A 1 86 ? -5.344 5.477 -3.572 1 94.31 86 ILE A O 1
ATOM 723 N N . ILE A 1 87 ? -6.141 3.545 -2.871 1 95.75 87 ILE A N 1
ATOM 724 C CA . ILE A 1 87 ? -5.477 3.623 -1.574 1 95.75 87 ILE A CA 1
ATOM 725 C C . ILE A 1 87 ? -3.961 3.568 -1.766 1 95.75 87 ILE A C 1
ATOM 727 O O . ILE A 1 87 ? -3.221 4.312 -1.117 1 95.75 87 ILE A O 1
ATOM 731 N N . THR A 1 88 ? -3.527 2.734 -2.609 1 97 88 THR A N 1
ATOM 732 C CA . THR A 1 88 ? -2.088 2.629 -2.822 1 97 88 THR A CA 1
ATOM 733 C C . THR A 1 88 ? -1.536 3.914 -3.436 1 97 88 THR A C 1
ATOM 735 O O . THR A 1 88 ? -0.434 4.348 -3.092 1 97 88 THR A O 1
ATOM 738 N N . LYS A 1 89 ? -2.234 4.527 -4.312 1 96.06 89 LYS A N 1
ATOM 739 C CA . LYS A 1 89 ? -1.819 5.816 -4.859 1 96.06 89 LYS A CA 1
ATOM 740 C C . LYS A 1 89 ? -1.761 6.883 -3.768 1 96.06 89 LYS A C 1
ATOM 742 O O . LYS A 1 89 ? -0.833 7.695 -3.736 1 96.06 89 LYS A O 1
ATOM 747 N N . ALA A 1 90 ? -2.771 6.875 -2.959 1 96.06 90 ALA A N 1
ATOM 748 C CA . ALA A 1 90 ? -2.779 7.824 -1.85 1 96.06 90 ALA A CA 1
ATOM 749 C C . ALA A 1 90 ? -1.572 7.613 -0.939 1 96.06 90 ALA A C 1
ATOM 751 O O . ALA A 1 90 ? -0.937 8.578 -0.506 1 96.06 90 ALA A O 1
ATOM 752 N N . VAL A 1 91 ? -1.253 6.363 -0.648 1 97.12 91 VAL A N 1
ATOM 753 C CA . VAL A 1 91 ? -0.1 6.023 0.18 1 97.12 91 VAL A CA 1
ATOM 754 C C . VAL A 1 91 ? 1.173 6.574 -0.457 1 97.12 91 VAL A C 1
ATOM 756 O O . VAL A 1 91 ? 2.025 7.141 0.233 1 97.12 91 VAL A O 1
ATOM 759 N N . ALA A 1 92 ? 1.307 6.414 -1.744 1 96.56 92 ALA A N 1
ATOM 760 C CA . ALA A 1 92 ? 2.488 6.906 -2.447 1 96.56 92 ALA A CA 1
ATOM 761 C C . ALA A 1 92 ? 2.605 8.422 -2.332 1 96.56 92 ALA A C 1
ATOM 763 O O . ALA A 1 92 ? 3.697 8.953 -2.104 1 96.56 92 ALA A O 1
ATOM 764 N N . ILE A 1 93 ? 1.517 9.086 -2.48 1 96.25 93 ILE A N 1
ATOM 765 C CA . ILE A 1 93 ? 1.51 10.547 -2.377 1 96.25 93 ILE A CA 1
ATOM 766 C C . ILE A 1 93 ? 1.895 10.961 -0.958 1 96.25 93 ILE A C 1
ATOM 768 O O . ILE A 1 93 ? 2.754 11.828 -0.771 1 96.25 93 ILE A O 1
ATOM 772 N N . VAL A 1 94 ? 1.273 10.352 0.056 1 95.06 94 VAL A N 1
ATOM 773 C CA . VAL A 1 94 ? 1.57 10.648 1.453 1 95.06 94 VAL A CA 1
ATOM 774 C C . VAL A 1 94 ? 3.051 10.398 1.732 1 95.06 94 VAL A C 1
ATOM 776 O O . VAL A 1 94 ? 3.729 11.242 2.324 1 95.06 94 VAL A O 1
ATOM 779 N N . GLY A 1 95 ? 3.539 9.25 1.281 1 94.81 95 GLY A N 1
ATOM 780 C CA . GLY A 1 95 ? 4.941 8.922 1.468 1 94.81 95 GLY A CA 1
ATOM 781 C C . GLY A 1 95 ? 5.883 9.945 0.868 1 94.81 95 GLY A C 1
ATOM 782 O O . GLY A 1 95 ? 6.914 10.273 1.46 1 94.81 95 GLY A O 1
ATOM 783 N N . LYS A 1 96 ? 5.57 10.406 -0.286 1 94.88 96 LYS A N 1
ATOM 784 C CA . LYS A 1 96 ? 6.375 11.422 -0.961 1 94.88 96 LYS A CA 1
ATOM 785 C C . LYS A 1 96 ? 6.527 12.672 -0.097 1 94.88 96 LYS A C 1
ATOM 787 O O . LYS A 1 96 ? 7.598 13.273 -0.053 1 94.88 96 LYS A O 1
ATOM 792 N N . HIS A 1 97 ? 5.527 13.047 0.583 1 92.94 97 HIS A N 1
ATOM 793 C CA . HIS A 1 97 ? 5.555 14.266 1.394 1 92.94 97 HIS A CA 1
ATOM 794 C C . HIS A 1 97 ? 6.184 14 2.758 1 92.94 97 HIS A C 1
ATOM 796 O O . HIS A 1 97 ? 6.879 14.859 3.303 1 92.94 97 HIS A O 1
ATOM 802 N N . LEU A 1 98 ? 6.02 12.812 3.324 1 92.5 98 LEU A N 1
ATOM 803 C CA . LEU A 1 98 ? 6.621 12.477 4.609 1 92.5 98 LEU A CA 1
ATOM 804 C C . LEU A 1 98 ? 8.141 12.367 4.488 1 92.5 98 LEU A C 1
ATOM 806 O O . LEU A 1 98 ? 8.859 12.633 5.453 1 92.5 98 LEU A O 1
ATOM 810 N N . ARG A 1 99 ? 8.523 11.992 3.289 1 91.25 99 ARG A N 1
ATOM 811 C CA . ARG A 1 99 ? 9.961 11.906 3.027 1 91.25 99 ARG A CA 1
ATOM 812 C C . ARG A 1 99 ? 10.641 13.242 3.279 1 91.25 99 ARG A C 1
ATOM 814 O O . ARG A 1 99 ? 11.828 13.289 3.605 1 91.25 99 ARG A O 1
ATOM 821 N N . LYS A 1 100 ? 9.852 14.266 3.156 1 87.94 100 LYS A N 1
ATOM 822 C CA . LYS A 1 100 ? 10.406 15.609 3.266 1 87.94 100 LYS A CA 1
ATOM 823 C C . LYS A 1 100 ? 10.492 16.047 4.723 1 87.94 100 LYS A C 1
ATOM 825 O O . LYS A 1 100 ? 11.07 17.094 5.027 1 87.94 100 LYS A O 1
ATOM 830 N N . ILE A 1 101 ? 9.766 15.172 5.602 1 78.88 101 ILE A N 1
ATOM 831 C CA . ILE A 1 101 ? 9.797 15.523 7.016 1 78.88 101 ILE A CA 1
ATOM 832 C C . ILE A 1 101 ? 11.141 15.109 7.621 1 78.88 101 ILE A C 1
ATOM 834 O O . ILE A 1 101 ? 11.5 13.93 7.602 1 78.88 101 ILE A O 1
ATOM 838 N N . GLY A 1 102 ? 12.32 15.727 7.473 1 58.91 102 GLY A N 1
ATOM 839 C CA . GLY A 1 102 ? 13.617 15.68 8.125 1 58.91 102 GLY A CA 1
ATOM 840 C C . GLY A 1 102 ? 13.969 16.969 8.844 1 58.91 102 GLY A C 1
ATOM 841 O O . GLY A 1 102 ? 13.398 18.016 8.555 1 58.91 102 GLY A O 1
ATOM 842 N N . MET B 1 1 ? 2.133 -22.859 -12.461 1 62.12 1 MET B N 1
ATOM 843 C CA . MET B 1 1 ? 1.404 -21.688 -11.969 1 62.12 1 MET B CA 1
ATOM 844 C C . MET B 1 1 ? 0.044 -21.578 -12.648 1 62.12 1 MET B C 1
ATOM 846 O O . MET B 1 1 ? -0.085 -21.859 -13.844 1 62.12 1 MET B O 1
ATOM 850 N N . ASN B 1 2 ? -1.036 -21.375 -11.852 1 79.06 2 ASN B N 1
ATOM 851 C CA . ASN B 1 2 ? -2.332 -21.172 -12.492 1 79.06 2 ASN B CA 1
ATOM 852 C C . ASN B 1 2 ? -2.344 -19.922 -13.352 1 79.06 2 ASN B C 1
ATOM 854 O O . ASN B 1 2 ? -1.407 -19.109 -13.305 1 79.06 2 ASN B O 1
ATOM 858 N N . GLU B 1 3 ? -3.285 -19.875 -14.219 1 82.94 3 GLU B N 1
ATOM 859 C CA . GLU B 1 3 ? -3.342 -18.812 -15.219 1 82.94 3 GLU B CA 1
ATOM 860 C C . GLU B 1 3 ? -3.398 -17.438 -14.57 1 82.94 3 GLU B C 1
ATOM 862 O O . GLU B 1 3 ? -2.832 -16.469 -15.094 1 82.94 3 GLU B O 1
ATOM 867 N N . ASN B 1 4 ? -3.938 -17.375 -13.469 1 88.12 4 ASN B N 1
ATOM 868 C CA . ASN B 1 4 ? -4.059 -16.094 -12.781 1 88.12 4 ASN B CA 1
ATOM 869 C C . ASN B 1 4 ? -2.709 -15.609 -12.258 1 88.12 4 ASN B C 1
ATOM 871 O O . ASN B 1 4 ? -2.363 -14.438 -12.414 1 88.12 4 ASN B O 1
ATOM 875 N N . MET B 1 5 ? -1.906 -16.469 -11.734 1 85.19 5 MET B N 1
ATOM 876 C CA . MET B 1 5 ? -0.578 -16.125 -11.234 1 85.19 5 MET B CA 1
ATOM 877 C C . MET B 1 5 ? 0.356 -15.766 -12.391 1 85.19 5 MET B C 1
ATOM 879 O O . MET B 1 5 ? 1.137 -14.812 -12.289 1 85.19 5 MET B O 1
ATOM 883 N N . LYS B 1 6 ? 0.173 -16.5 -13.391 1 86.81 6 LYS B N 1
ATOM 884 C CA . LYS B 1 6 ? 0.968 -16.188 -14.578 1 86.81 6 LYS B CA 1
ATOM 885 C C . LYS B 1 6 ? 0.654 -14.797 -15.109 1 86.81 6 LYS B C 1
ATOM 887 O O . LYS B 1 6 ? 1.562 -14.047 -15.477 1 86.81 6 LYS B O 1
ATOM 892 N N . SER B 1 7 ? -0.596 -14.555 -15.141 1 91.06 7 SER B N 1
ATOM 893 C CA . SER B 1 7 ? -1.031 -13.234 -15.586 1 91.06 7 SER B CA 1
ATOM 894 C C . SER B 1 7 ? -0.531 -12.141 -14.648 1 91.06 7 SER B C 1
ATOM 896 O O . SER B 1 7 ? -0.149 -11.055 -15.094 1 91.06 7 SER B O 1
ATOM 898 N N . MET B 1 8 ? -0.531 -12.383 -13.359 1 91 8 MET B N 1
ATOM 899 C CA . MET B 1 8 ? -0.02 -11.438 -12.367 1 91 8 MET B CA 1
ATOM 900 C C . MET B 1 8 ? 1.453 -11.133 -12.617 1 91 8 MET B C 1
ATOM 902 O O . MET B 1 8 ? 1.85 -9.961 -12.664 1 91 8 MET B O 1
ATOM 906 N N . ILE B 1 9 ? 2.205 -12.172 -12.844 1 89 9 ILE B N 1
ATOM 907 C CA . ILE B 1 9 ? 3.635 -12.016 -13.094 1 89 9 ILE B CA 1
ATOM 908 C C . ILE B 1 9 ? 3.85 -11.258 -14.406 1 89 9 ILE B C 1
ATOM 910 O O . ILE B 1 9 ? 4.711 -10.375 -14.484 1 89 9 ILE B O 1
ATOM 914 N N . LYS B 1 10 ? 3.105 -11.602 -15.367 1 91.69 10 LYS B N 1
ATOM 915 C CA . LYS B 1 10 ? 3.182 -10.891 -16.641 1 91.69 10 LYS B CA 1
ATOM 916 C C . LYS B 1 10 ? 2.896 -9.406 -16.469 1 91.69 10 LYS B C 1
ATOM 918 O O . LYS B 1 10 ? 3.596 -8.562 -17.031 1 91.69 10 LYS B O 1
ATOM 923 N N . ASP B 1 11 ? 1.879 -9.031 -15.711 1 94.44 11 ASP B N 1
ATOM 924 C CA . ASP B 1 11 ? 1.543 -7.637 -15.469 1 94.44 11 ASP B CA 1
ATOM 925 C C . ASP B 1 11 ? 2.658 -6.926 -14.703 1 94.44 11 ASP B C 1
ATOM 927 O O . ASP B 1 11 ? 2.969 -5.766 -14.977 1 94.44 11 ASP B O 1
ATOM 931 N N . LEU B 1 12 ? 3.258 -7.617 -13.734 1 93.56 12 LEU B N 1
ATOM 932 C CA . LEU B 1 12 ? 4.371 -7.039 -12.992 1 93.56 12 LEU B CA 1
ATOM 933 C C . LEU B 1 12 ? 5.57 -6.805 -13.906 1 93.56 12 LEU B C 1
ATOM 935 O O . LEU B 1 12 ? 6.188 -5.738 -13.859 1 93.56 12 LEU B O 1
ATOM 939 N N . LYS B 1 13 ? 5.832 -7.699 -14.734 1 92.12 13 LYS B N 1
ATOM 940 C CA . LYS B 1 13 ? 6.934 -7.566 -15.688 1 92.12 13 LYS B CA 1
ATOM 941 C C . LYS B 1 13 ? 6.672 -6.43 -16.672 1 92.12 13 LYS B C 1
ATOM 943 O O . LYS B 1 13 ? 7.59 -5.699 -17.047 1 92.12 13 LYS B O 1
ATOM 948 N N . ASN B 1 14 ? 5.457 -6.305 -17.078 1 95.19 14 ASN B N 1
ATOM 949 C CA . ASN B 1 14 ? 5.09 -5.234 -18 1 95.19 14 ASN B CA 1
ATOM 950 C C . ASN B 1 14 ? 5.219 -3.861 -17.344 1 95.19 14 ASN B C 1
ATOM 952 O O . ASN B 1 14 ? 5.664 -2.906 -17.969 1 95.19 14 ASN B O 1
ATOM 956 N N . GLU B 1 15 ? 4.777 -3.814 -16.094 1 94.44 15 GLU B N 1
ATOM 957 C CA . GLU B 1 15 ? 4.844 -2.557 -15.359 1 94.44 15 GLU B CA 1
ATOM 958 C C . GLU B 1 15 ? 6.285 -2.203 -15 1 94.44 15 GLU B C 1
ATOM 960 O O . GLU B 1 15 ? 6.66 -1.029 -14.992 1 94.44 15 GLU B O 1
ATOM 965 N N . PHE B 1 16 ? 7.039 -3.254 -14.719 1 93.56 16 PHE B N 1
ATOM 966 C CA . PHE B 1 16 ? 8.398 -3.023 -14.242 1 93.56 16 PHE B CA 1
ATOM 967 C C . PHE B 1 16 ? 9.406 -3.805 -15.078 1 93.56 16 PHE B C 1
ATOM 969 O O . PHE B 1 16 ? 10.188 -4.586 -14.539 1 93.56 16 PHE B O 1
ATOM 976 N N . PRO B 1 17 ? 9.523 -3.588 -16.266 1 88.56 17 PRO B N 1
ATOM 977 C CA . PRO B 1 17 ? 10.344 -4.418 -17.156 1 88.56 17 PRO B CA 1
ATOM 978 C C . PRO B 1 17 ? 11.828 -4.352 -16.812 1 88.56 17 PRO B C 1
ATOM 980 O O . PRO B 1 17 ? 12.57 -5.301 -17.094 1 88.56 17 PRO B O 1
ATOM 983 N N . LYS B 1 18 ? 12.281 -3.322 -16.109 1 87.31 18 LYS B N 1
ATOM 984 C CA . LYS B 1 18 ? 13.711 -3.16 -15.883 1 87.31 18 LYS B CA 1
ATOM 985 C C . LYS B 1 18 ? 14.117 -3.699 -14.516 1 87.31 18 LYS B C 1
ATOM 987 O O . LYS B 1 18 ? 15.305 -3.871 -14.234 1 87.31 18 LYS B O 1
ATOM 992 N N . ILE B 1 19 ? 13.102 -3.945 -13.719 1 84.38 19 ILE B N 1
ATOM 993 C CA . ILE B 1 19 ? 13.531 -4.25 -12.359 1 84.38 19 ILE B CA 1
ATOM 994 C C . ILE B 1 19 ? 12.961 -5.602 -11.93 1 84.38 19 ILE B C 1
ATOM 996 O O . ILE B 1 19 ? 13.453 -6.211 -10.977 1 84.38 19 ILE B O 1
ATOM 1000 N N . TYR B 1 20 ? 12.039 -6.125 -12.625 1 84.25 20 TYR B N 1
ATOM 1001 C CA . TYR B 1 20 ? 11.492 -7.395 -12.172 1 84.25 20 TYR B CA 1
ATOM 1002 C C . TYR B 1 20 ? 12.5 -8.523 -12.336 1 84.25 20 TYR B C 1
ATOM 1004 O O . TYR B 1 20 ? 13.133 -8.648 -13.391 1 84.25 20 TYR B O 1
ATOM 1012 N N . ASP B 1 21 ? 12.617 -9.344 -11.164 1 70.75 21 ASP B N 1
ATOM 1013 C CA . ASP B 1 21 ? 13.398 -10.578 -11.078 1 70.75 21 ASP B CA 1
ATOM 1014 C C . ASP B 1 21 ? 14.883 -10.305 -11.297 1 70.75 21 ASP B C 1
ATOM 1016 O O . ASP B 1 21 ? 15.609 -11.172 -11.773 1 70.75 21 ASP B O 1
ATOM 1020 N N . ARG B 1 22 ? 15.219 -9.094 -11.039 1 68.69 22 ARG B N 1
ATOM 1021 C CA . ARG B 1 22 ? 16.641 -8.812 -11.133 1 68.69 22 ARG B CA 1
ATOM 1022 C C . ARG B 1 22 ? 17.344 -9.086 -9.805 1 68.69 22 ARG B C 1
ATOM 1024 O O . ARG B 1 22 ? 16.734 -8.93 -8.734 1 68.69 22 ARG B O 1
ATOM 1031 N N . VAL B 1 23 ? 18.453 -9.922 -9.805 1 58.41 23 VAL B N 1
ATOM 1032 C CA . VAL B 1 23 ? 19.188 -10.5 -8.688 1 58.41 23 VAL B CA 1
ATOM 1033 C C . VAL B 1 23 ? 19.406 -9.445 -7.605 1 58.41 23 VAL B C 1
ATOM 1035 O O . VAL B 1 23 ? 19.203 -9.719 -6.418 1 58.41 23 VAL B O 1
ATOM 1038 N N . ASN B 1 24 ? 19.938 -8.305 -7.801 1 55.69 24 ASN B N 1
ATOM 1039 C CA . ASN B 1 24 ? 20.438 -7.461 -6.723 1 55.69 24 ASN B CA 1
ATOM 1040 C C . ASN B 1 24 ? 19.359 -6.504 -6.215 1 55.69 24 ASN B C 1
ATOM 1042 O O . ASN B 1 24 ? 19.328 -6.168 -5.027 1 55.69 24 ASN B O 1
ATOM 1046 N N . HIS B 1 25 ? 18.5 -6.074 -6.98 1 61.91 25 HIS B N 1
ATOM 1047 C CA . HIS B 1 25 ? 17.641 -4.965 -6.609 1 61.91 25 HIS B CA 1
ATOM 1048 C C . HIS B 1 25 ? 16.297 -5.047 -7.34 1 61.91 25 HIS B C 1
ATOM 1050 O O . HIS B 1 25 ? 15.664 -4.023 -7.598 1 61.91 25 HIS B O 1
ATOM 1056 N N . GLY B 1 26 ? 16.047 -6.453 -7.496 1 83.19 26 GLY B N 1
ATOM 1057 C CA . GLY B 1 26 ? 14.891 -6.551 -8.375 1 83.19 26 GLY B CA 1
ATOM 1058 C C . GLY B 1 26 ? 13.586 -6.773 -7.629 1 83.19 26 GLY B C 1
ATOM 1059 O O . GLY B 1 26 ? 13.594 -7.047 -6.426 1 83.19 26 GLY B O 1
ATOM 1060 N N . LEU B 1 27 ? 12.484 -6.434 -8.188 1 92.31 27 LEU B N 1
ATOM 1061 C CA . LEU B 1 27 ? 11.117 -6.691 -7.742 1 92.31 27 LEU B CA 1
ATOM 1062 C C . LEU B 1 27 ? 10.703 -8.125 -8.062 1 92.31 27 LEU B C 1
ATOM 1064 O O . LEU B 1 27 ? 10.891 -8.594 -9.188 1 92.31 27 LEU B O 1
ATOM 1068 N N . TYR B 1 28 ? 10.297 -8.828 -7.066 1 90.56 28 TYR B N 1
ATOM 1069 C CA . TYR B 1 28 ? 9.703 -10.141 -7.316 1 90.56 28 TYR B CA 1
ATOM 1070 C C . TYR B 1 28 ? 8.695 -10.5 -6.227 1 90.56 28 TYR B C 1
ATOM 1072 O O . TYR B 1 28 ? 8.617 -9.82 -5.199 1 90.56 28 TYR B O 1
ATOM 1080 N N . ILE B 1 29 ? 7.887 -11.539 -6.516 1 90.62 29 ILE B N 1
ATOM 1081 C CA . ILE B 1 29 ? 6.883 -11.945 -5.539 1 90.62 29 ILE B CA 1
ATOM 1082 C C . ILE B 1 29 ? 7.094 -13.406 -5.148 1 90.62 29 ILE B C 1
ATOM 1084 O O . ILE B 1 29 ? 7.617 -14.195 -5.941 1 90.62 29 ILE B O 1
ATOM 1088 N N . LEU B 1 30 ? 6.762 -13.719 -3.945 1 90.31 30 LEU B N 1
ATOM 1089 C CA . LEU B 1 30 ? 6.699 -15.078 -3.418 1 90.31 30 LEU B CA 1
ATOM 1090 C C . LEU B 1 30 ? 5.293 -15.414 -2.939 1 90.31 30 LEU B C 1
ATOM 1092 O O . LEU B 1 30 ? 4.645 -14.594 -2.281 1 90.31 30 LEU B O 1
ATOM 1096 N N . ALA B 1 31 ? 4.848 -16.578 -3.346 1 90.81 31 ALA B N 1
ATOM 1097 C CA . ALA B 1 31 ? 3.588 -17.094 -2.816 1 90.81 31 ALA B CA 1
ATOM 1098 C C . ALA B 1 31 ? 3.84 -18.125 -1.721 1 90.81 31 ALA B C 1
ATOM 1100 O O . ALA B 1 31 ? 4.645 -19.047 -1.896 1 90.81 31 ALA B O 1
ATOM 1101 N N . ILE B 1 32 ? 3.168 -17.953 -0.604 1 92.06 32 ILE B N 1
ATOM 1102 C CA . ILE B 1 32 ? 3.377 -18.812 0.561 1 92.06 32 ILE B CA 1
ATOM 1103 C C . ILE B 1 32 ? 2.051 -19.438 0.987 1 92.06 32 ILE B C 1
ATOM 1105 O O . ILE B 1 32 ? 1.027 -18.75 1.055 1 92.06 32 ILE B O 1
ATOM 1109 N N . ASP B 1 33 ? 2.045 -20.703 1.243 1 90.38 33 ASP B N 1
ATOM 1110 C CA . ASP B 1 33 ? 0.812 -21.359 1.657 1 90.38 33 ASP B CA 1
ATOM 1111 C C . ASP B 1 33 ? 0.729 -21.469 3.178 1 90.38 33 ASP B C 1
ATOM 1113 O O . ASP B 1 33 ? 1.557 -20.906 3.891 1 90.38 33 ASP B O 1
ATOM 1117 N N . GLU B 1 34 ? -0.307 -22.109 3.697 1 89.38 34 GLU B N 1
ATOM 1118 C CA . GLU B 1 34 ? -0.595 -22.172 5.129 1 89.38 34 GLU B CA 1
ATOM 1119 C C . GLU B 1 34 ? 0.506 -22.922 5.875 1 89.38 34 GLU B C 1
ATOM 1121 O O . GLU B 1 34 ? 0.681 -22.734 7.082 1 89.38 34 GLU B O 1
ATOM 1126 N N . ASN B 1 35 ? 1.282 -23.75 5.188 1 91.75 35 ASN B N 1
ATOM 1127 C CA . ASN B 1 35 ? 2.344 -24.531 5.809 1 91.75 35 ASN B CA 1
ATOM 1128 C C . ASN B 1 35 ? 3.697 -23.828 5.688 1 91.75 35 ASN B C 1
ATOM 1130 O O . ASN B 1 35 ? 4.719 -24.375 6.125 1 91.75 35 ASN B O 1
ATOM 1134 N N . GLY B 1 36 ? 3.689 -22.703 5.078 1 90.44 36 GLY B N 1
ATOM 1135 C CA . GLY B 1 36 ? 4.91 -21.922 4.938 1 90.44 36 GLY B CA 1
ATOM 1136 C C . GLY B 1 36 ? 5.719 -22.297 3.711 1 90.44 36 GLY B C 1
ATOM 1137 O O . GLY B 1 36 ? 6.848 -21.828 3.539 1 90.44 36 GLY B O 1
ATOM 1138 N N . LYS B 1 37 ? 5.125 -23.188 2.932 1 90.69 37 LYS B N 1
ATOM 1139 C CA . LYS B 1 37 ? 5.816 -23.531 1.693 1 90.69 37 LYS B CA 1
ATOM 1140 C C . LYS B 1 37 ? 5.82 -22.359 0.72 1 90.69 37 LYS B C 1
ATOM 1142 O O . LYS B 1 37 ? 4.801 -21.688 0.536 1 90.69 37 LYS B O 1
ATOM 1147 N N . VAL B 1 38 ? 6.93 -22.094 0.113 1 89.06 38 VAL B N 1
ATOM 1148 C CA . VAL B 1 38 ? 7.121 -20.953 -0.786 1 89.06 38 VAL B CA 1
ATOM 1149 C C . VAL B 1 38 ? 7.051 -21.422 -2.236 1 89.06 38 VAL B C 1
ATOM 1151 O O . VAL B 1 38 ? 7.648 -22.453 -2.592 1 89.06 38 VAL B O 1
ATOM 1154 N N . TYR B 1 39 ? 6.199 -20.656 -2.949 1 82.19 39 TYR B N 1
ATOM 1155 C CA . TYR B 1 39 ? 6.062 -20.906 -4.379 1 82.19 39 TYR B CA 1
ATOM 1156 C C . TYR B 1 39 ? 6.547 -19.719 -5.199 1 82.19 39 TYR B C 1
ATOM 1158 O O . TYR B 1 39 ? 6.227 -18.578 -4.895 1 82.19 39 TYR B O 1
ATOM 1166 N N . GLU B 1 40 ? 7.391 -19.969 -5.965 1 71.88 40 GLU B N 1
ATOM 1167 C CA . GLU B 1 40 ? 7.812 -18.953 -6.922 1 71.88 40 GLU B CA 1
ATOM 1168 C C . GLU B 1 40 ? 7.102 -19.125 -8.266 1 71.88 40 GLU B C 1
ATOM 1170 O O . GLU B 1 40 ? 5.891 -18.938 -8.359 1 71.88 40 GLU B O 1
ATOM 1175 N N . ASP B 1 41 ? 7.695 -19.609 -9.281 1 65.12 41 ASP B N 1
ATOM 1176 C CA . ASP B 1 41 ? 7.172 -19.906 -10.609 1 65.12 41 ASP B CA 1
ATOM 1177 C C . ASP B 1 41 ? 7.062 -21.406 -10.844 1 65.12 41 ASP B C 1
ATOM 1179 O O . ASP B 1 41 ? 7.82 -21.984 -11.625 1 65.12 41 ASP B O 1
ATOM 1183 N N . GLU B 1 42 ? 6.207 -21.969 -9.836 1 65.31 42 GLU B N 1
ATOM 1184 C CA . GLU B 1 42 ? 6.086 -23.422 -10.008 1 65.31 42 GLU B CA 1
ATOM 1185 C C . GLU B 1 42 ? 4.855 -23.781 -10.836 1 65.31 42 GLU B C 1
ATOM 1187 O O . GLU B 1 42 ? 3.768 -23.234 -10.602 1 65.31 42 GLU B O 1
ATOM 1192 N N . PRO B 1 43 ? 5.141 -24.609 -11.734 1 67.75 43 PRO B N 1
ATOM 1193 C CA . PRO B 1 43 ? 3.988 -25.078 -12.508 1 67.75 43 PRO B CA 1
ATOM 1194 C C . PRO B 1 43 ? 2.936 -25.766 -11.641 1 67.75 43 PRO B C 1
ATOM 1196 O O . PRO B 1 43 ? 3.279 -26.484 -10.695 1 67.75 43 PRO B O 1
ATOM 1199 N N . GLY B 1 44 ? 1.651 -25.484 -11.859 1 69 44 GLY B N 1
ATOM 1200 C CA . GLY B 1 44 ? 0.542 -26.172 -11.219 1 69 44 GLY B CA 1
ATOM 1201 C C . GLY B 1 44 ? 0.202 -25.609 -9.852 1 69 44 GLY B C 1
ATOM 1202 O O . GLY B 1 44 ? -0.597 -26.188 -9.117 1 69 44 GLY B O 1
ATOM 1203 N N . PHE B 1 45 ? 0.839 -24.594 -9.469 1 75 45 PHE B N 1
ATOM 1204 C CA . PHE B 1 45 ? 0.53 -23.984 -8.172 1 75 45 PHE B CA 1
ATOM 1205 C C . PHE B 1 45 ? -0.923 -23.531 -8.125 1 75 45 PHE B C 1
ATOM 1207 O O . PHE B 1 45 ? -1.393 -22.844 -9.039 1 75 45 PHE B O 1
ATOM 1214 N N . ASP B 1 46 ? -1.677 -24.062 -7.082 1 80.44 46 ASP B N 1
ATOM 1215 C CA . ASP B 1 46 ? -3.055 -23.656 -6.832 1 80.44 46 ASP B CA 1
ATOM 1216 C C . ASP B 1 46 ? -3.105 -22.359 -6.027 1 80.44 46 ASP B C 1
ATOM 1218 O O . ASP B 1 46 ? -2.736 -22.328 -4.852 1 80.44 46 ASP B O 1
ATOM 1222 N N . GLU B 1 47 ? -3.568 -21.312 -6.59 1 81.88 47 GLU B N 1
ATOM 1223 C CA . GLU B 1 47 ? -3.596 -20.016 -5.938 1 81.88 47 GLU B CA 1
ATOM 1224 C C . GLU B 1 47 ? -4.562 -20 -4.758 1 81.88 47 GLU B C 1
ATOM 1226 O O . GLU B 1 47 ? -4.508 -19.109 -3.91 1 81.88 47 GLU B O 1
ATOM 1231 N N . LYS B 1 48 ? -5.453 -20.969 -4.695 1 85.25 48 LYS B N 1
ATOM 1232 C CA . LYS B 1 48 ? -6.434 -21.016 -3.613 1 85.25 48 LYS B CA 1
ATOM 1233 C C . LYS B 1 48 ? -5.766 -21.359 -2.283 1 85.25 48 LYS B C 1
ATOM 1235 O O . LYS B 1 48 ? -6.348 -21.141 -1.218 1 85.25 48 LYS B O 1
ATOM 1240 N N . ILE B 1 49 ? -4.66 -21.875 -2.371 1 86.25 49 ILE B N 1
ATOM 1241 C CA . ILE B 1 49 ? -4.004 -22.297 -1.134 1 86.25 49 ILE B CA 1
ATOM 1242 C C . ILE B 1 49 ? -3.094 -21.172 -0.633 1 86.25 49 ILE B C 1
ATOM 1244 O O . ILE B 1 49 ? -2.445 -21.312 0.407 1 86.25 49 ILE B O 1
ATOM 1248 N N . VAL B 1 50 ? -3.02 -20.016 -1.343 1 88.44 50 VAL B N 1
ATOM 1249 C CA . VAL B 1 50 ? -2.125 -18.922 -0.972 1 88.44 50 VAL B CA 1
ATOM 1250 C C . VAL B 1 50 ? -2.623 -18.266 0.313 1 88.44 50 VAL B C 1
ATOM 1252 O O . VAL B 1 50 ? -3.785 -17.859 0.402 1 88.44 50 VAL B O 1
ATOM 1255 N N . GLU B 1 51 ? -1.768 -18.172 1.289 1 92.75 51 GLU B N 1
ATOM 1256 C CA . GLU B 1 51 ? -2.043 -17.484 2.555 1 92.75 51 GLU B CA 1
ATOM 1257 C C . GLU B 1 51 ? -1.392 -16.109 2.598 1 92.75 51 GLU B C 1
ATOM 1259 O O . GLU B 1 51 ? -1.864 -15.219 3.303 1 92.75 51 GLU B O 1
ATOM 1264 N N . GLU B 1 52 ? -0.325 -16.016 1.877 1 93.94 52 GLU B N 1
ATOM 1265 C CA . GLU B 1 52 ? 0.456 -14.773 1.872 1 93.94 52 GLU B CA 1
ATOM 1266 C C . GLU B 1 52 ? 1.188 -14.586 0.545 1 93.94 52 GLU B C 1
ATOM 1268 O O . GLU B 1 52 ? 1.75 -15.539 0.003 1 93.94 52 GLU B O 1
ATOM 1273 N N . ILE B 1 53 ? 1.119 -13.43 -0.054 1 93.62 53 ILE B N 1
ATOM 1274 C CA . ILE B 1 53 ? 2.021 -13.008 -1.12 1 93.62 53 ILE B CA 1
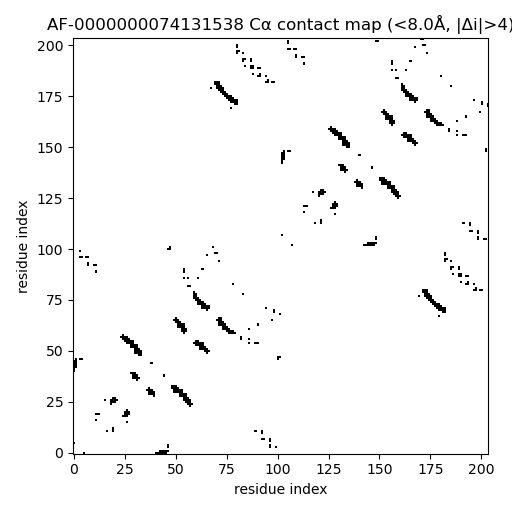ATOM 1275 C C . ILE B 1 53 ? 3.035 -12.008 -0.574 1 93.62 53 ILE B C 1
ATOM 1277 O O . ILE B 1 53 ? 2.656 -10.992 0.025 1 93.62 53 ILE B O 1
ATOM 1281 N N . GLN B 1 54 ? 4.305 -12.266 -0.735 1 93.56 54 GLN B N 1
ATOM 1282 C CA . GLN B 1 54 ? 5.352 -11.32 -0.379 1 93.56 54 GLN B CA 1
ATOM 1283 C C . GLN B 1 54 ? 5.879 -10.594 -1.614 1 93.56 54 GLN B C 1
ATOM 1285 O O . GLN B 1 54 ? 6.188 -11.227 -2.627 1 93.56 54 GLN B O 1
ATOM 1290 N N . ILE B 1 55 ? 5.859 -9.336 -1.567 1 93.81 55 ILE B N 1
ATOM 1291 C CA . ILE B 1 55 ? 6.492 -8.484 -2.564 1 93.81 55 ILE B CA 1
ATOM 1292 C C . ILE B 1 55 ? 7.855 -8.016 -2.053 1 93.81 55 ILE B C 1
ATOM 1294 O O . ILE B 1 55 ? 7.941 -7.363 -1.007 1 93.81 55 ILE B O 1
ATOM 1298 N N . ILE B 1 56 ? 8.852 -8.359 -2.73 1 92.5 56 ILE B N 1
ATOM 1299 C CA . ILE B 1 56 ? 10.211 -7.996 -2.352 1 92.5 56 ILE B CA 1
ATOM 1300 C C . ILE B 1 56 ? 10.781 -7 -3.361 1 92.5 56 ILE B C 1
ATOM 1302 O O . ILE B 1 56 ? 10.711 -7.227 -4.574 1 92.5 56 ILE B O 1
ATOM 1306 N N . TYR B 1 57 ? 11.312 -5.918 -2.783 1 93.44 57 TYR B N 1
ATOM 1307 C CA . TYR B 1 57 ? 11.93 -4.902 -3.629 1 93.44 57 TYR B CA 1
ATOM 1308 C C . TYR B 1 57 ? 12.992 -4.125 -2.857 1 93.44 57 TYR B C 1
ATOM 1310 O O . TYR B 1 57 ? 12.695 -3.537 -1.812 1 93.44 57 TYR B O 1
ATOM 1318 N N . ASN B 1 58 ? 14.156 -4.074 -3.357 1 91.56 58 ASN B N 1
ATOM 1319 C CA . ASN B 1 58 ? 15.25 -3.283 -2.795 1 91.56 58 ASN B CA 1
ATOM 1320 C C . ASN B 1 58 ? 15.367 -3.484 -1.288 1 91.56 58 ASN B C 1
ATOM 1322 O O . ASN B 1 58 ? 15.484 -2.516 -0.535 1 91.56 58 ASN B O 1
ATOM 1326 N N . GLY B 1 59 ? 15.258 -4.781 -0.891 1 87.31 59 GLY B N 1
ATOM 1327 C CA . GLY B 1 59 ? 15.422 -5.125 0.513 1 87.31 59 GLY B CA 1
ATOM 1328 C C . GLY B 1 59 ? 14.156 -4.938 1.327 1 87.31 59 GLY B C 1
ATOM 1329 O O . GLY B 1 59 ? 14.117 -5.297 2.506 1 87.31 59 GLY B O 1
ATOM 1330 N N . ASN B 1 60 ? 13.133 -4.273 0.729 1 90.88 60 ASN B N 1
ATOM 1331 C CA . ASN B 1 60 ? 11.836 -4.137 1.387 1 90.88 60 ASN B CA 1
ATOM 1332 C C . ASN B 1 60 ? 10.984 -5.387 1.201 1 90.88 60 ASN B C 1
ATOM 1334 O O . ASN B 1 60 ? 11.07 -6.059 0.172 1 90.88 60 ASN B O 1
ATOM 1338 N N . THR B 1 61 ? 10.203 -5.707 2.143 1 91.88 61 THR B N 1
ATOM 1339 C CA . THR B 1 61 ? 9.227 -6.789 2.045 1 91.88 61 THR B CA 1
ATOM 1340 C C . THR B 1 61 ? 7.828 -6.297 2.414 1 91.88 61 THR B C 1
ATOM 1342 O O . THR B 1 61 ? 7.648 -5.641 3.443 1 91.88 61 THR B O 1
ATOM 1345 N N . VAL B 1 62 ? 6.918 -6.559 1.591 1 95.88 62 VAL B N 1
ATOM 1346 C CA . VAL B 1 62 ? 5.504 -6.285 1.829 1 95.88 62 VAL B CA 1
ATOM 1347 C C . VAL B 1 62 ? 4.711 -7.59 1.767 1 95.88 62 VAL B C 1
ATOM 1349 O O . VAL B 1 62 ? 4.871 -8.375 0.833 1 95.88 62 VAL B O 1
ATOM 1352 N N . SER B 1 63 ? 3.873 -7.781 2.74 1 95.88 63 SER B N 1
ATOM 1353 C CA . SER B 1 63 ? 3.047 -8.984 2.783 1 95.88 63 SER B CA 1
ATOM 1354 C C . SER B 1 63 ? 1.589 -8.664 2.473 1 95.88 63 SER B C 1
ATOM 1356 O O . SER B 1 63 ? 1.014 -7.738 3.055 1 95.88 63 SER B O 1
ATOM 1358 N N . VAL B 1 64 ? 1.031 -9.344 1.566 1 95.69 64 VAL B N 1
ATOM 1359 C CA . VAL B 1 64 ? -0.392 -9.281 1.248 1 95.69 64 VAL B CA 1
ATOM 1360 C C . VAL B 1 64 ? -1.074 -10.578 1.682 1 95.69 64 VAL B C 1
ATOM 1362 O O . VAL B 1 64 ? -0.674 -11.664 1.263 1 95.69 64 VAL B O 1
ATOM 1365 N N . TYR B 1 65 ? -2.08 -10.469 2.523 1 94.69 65 TYR B N 1
ATOM 1366 C CA . TYR B 1 65 ? -2.809 -11.617 3.053 1 94.69 65 TYR B CA 1
ATOM 1367 C C . TYR B 1 65 ? -4.227 -11.672 2.49 1 94.69 65 TYR B C 1
ATOM 1369 O O . TYR B 1 65 ? -5.078 -10.859 2.863 1 94.69 65 TYR B O 1
ATOM 1377 N N . PRO B 1 66 ? -4.496 -12.617 1.574 1 93.38 66 PRO B N 1
ATOM 1378 C CA . PRO B 1 66 ? -5.816 -12.703 0.947 1 93.38 66 PRO B CA 1
ATOM 1379 C C . PRO B 1 66 ? -6.785 -13.578 1.741 1 93.38 66 PRO B C 1
ATOM 1381 O O . PRO B 1 66 ? -7.523 -14.375 1.158 1 93.38 66 PRO B O 1
ATOM 1384 N N . ASN B 1 67 ? -6.891 -13.359 3.008 1 87.44 67 ASN B N 1
ATOM 1385 C CA . ASN B 1 67 ? -7.621 -14.289 3.869 1 87.44 67 ASN B CA 1
ATOM 1386 C C . ASN B 1 67 ? -9.07 -13.852 4.062 1 87.44 67 ASN B C 1
ATOM 1388 O O . ASN B 1 67 ? -9.828 -14.508 4.777 1 87.44 67 ASN B O 1
ATOM 1392 N N . TYR B 1 68 ? -9.508 -12.797 3.414 1 85.75 68 TYR B N 1
ATOM 1393 C CA . TYR B 1 68 ? -10.875 -12.289 3.543 1 85.75 68 TYR B CA 1
ATOM 1394 C C . TYR B 1 68 ? -11.594 -12.32 2.201 1 85.75 68 TYR B C 1
ATOM 1396 O O . TYR B 1 68 ? -10.969 -12.172 1.149 1 85.75 68 TYR B O 1
ATOM 1404 N N . ILE B 1 69 ? -12.875 -12.562 2.275 1 87.25 69 ILE B N 1
ATOM 1405 C CA . ILE B 1 69 ? -13.688 -12.57 1.062 1 87.25 69 ILE B CA 1
ATOM 1406 C C . ILE B 1 69 ? -13.695 -11.18 0.439 1 87.25 69 ILE B C 1
ATOM 1408 O O . ILE B 1 69 ? -14.141 -10.211 1.063 1 87.25 69 ILE B O 1
ATOM 1412 N N . TYR B 1 70 ? -13.094 -10.977 -0.739 1 90.19 70 TYR B N 1
ATOM 1413 C CA . TYR B 1 70 ? -13.062 -9.766 -1.548 1 90.19 70 TYR B CA 1
ATOM 1414 C C . TYR B 1 70 ? -12.227 -8.688 -0.876 1 90.19 70 TYR B C 1
ATOM 1416 O O . TYR B 1 70 ? -12.344 -7.504 -1.209 1 90.19 70 TYR B O 1
ATOM 1424 N N . LYS B 1 71 ? -11.453 -9.078 0.047 1 93.5 71 LYS B N 1
ATOM 1425 C CA . LYS B 1 71 ? -10.609 -8.148 0.798 1 93.5 71 LYS B CA 1
ATOM 1426 C C . LYS B 1 71 ? -9.25 -8.766 1.093 1 93.5 71 LYS B C 1
ATOM 1428 O O . LYS B 1 71 ? -9.039 -9.961 0.876 1 93.5 71 LYS B O 1
ATOM 1433 N N . CYS B 1 72 ? -8.398 -7.918 1.43 1 94.69 72 CYS B N 1
ATOM 1434 C CA . CYS B 1 72 ? -7.086 -8.367 1.881 1 94.69 72 CYS B CA 1
ATOM 1435 C C . CYS B 1 72 ? -6.535 -7.445 2.961 1 94.69 72 CYS B C 1
ATOM 1437 O O . CYS B 1 72 ? -7.078 -6.363 3.197 1 94.69 72 CYS B O 1
ATOM 1439 N N . SER B 1 73 ? -5.605 -7.941 3.697 1 94.88 73 SER B N 1
ATOM 1440 C CA . SER B 1 73 ? -4.777 -7.105 4.559 1 94.88 73 SER B CA 1
ATOM 1441 C C . SER B 1 73 ? -3.346 -7.027 4.039 1 94.88 73 SER B C 1
ATOM 1443 O O . SER B 1 73 ? -2.885 -7.926 3.332 1 94.88 73 SER B O 1
ATOM 1445 N N . ILE B 1 74 ? -2.711 -5.883 4.273 1 96.31 74 ILE B N 1
ATOM 1446 C CA . ILE B 1 74 ? -1.366 -5.645 3.76 1 96.31 74 ILE B CA 1
ATOM 1447 C C . ILE B 1 74 ? -0.481 -5.086 4.871 1 96.31 74 ILE B C 1
ATOM 1449 O O . ILE B 1 74 ? -0.91 -4.223 5.641 1 96.31 74 ILE B O 1
ATOM 1453 N N . ARG B 1 75 ? 0.7 -5.617 4.961 1 95 75 ARG B N 1
ATOM 1454 C CA . ARG B 1 75 ? 1.673 -5.121 5.93 1 95 75 ARG B CA 1
ATOM 1455 C C . ARG B 1 75 ? 2.988 -4.758 5.246 1 95 75 ARG B C 1
ATOM 1457 O O . ARG B 1 75 ? 3.639 -5.617 4.648 1 95 75 ARG B O 1
ATOM 1464 N N . PHE B 1 76 ? 3.113 -3.379 5.348 1 93.94 76 PHE B N 1
ATOM 1465 C CA . PHE B 1 76 ? 4.453 -2.912 5.008 1 93.94 76 PHE B CA 1
ATOM 1466 C C . PHE B 1 76 ? 5.352 -2.916 6.238 1 93.94 76 PHE B C 1
ATOM 1468 O O . PHE B 1 76 ? 5.125 -2.156 7.184 1 93.94 76 PHE B O 1
ATOM 1475 N N . PHE B 1 77 ? 6.145 -3.639 6.41 1 88.06 77 PHE B N 1
ATOM 1476 C CA . PHE B 1 77 ? 7.043 -3.486 7.547 1 88.06 77 PHE B CA 1
ATOM 1477 C C . PHE B 1 77 ? 7.77 -2.15 7.492 1 88.06 77 PHE B C 1
ATOM 1479 O O . PHE B 1 77 ? 7.141 -1.091 7.527 1 88.06 77 PHE B O 1
ATOM 1486 N N . VAL B 1 78 ? 9.125 -2.08 7.328 1 91 78 VAL B N 1
ATOM 1487 C CA . VAL B 1 78 ? 9.867 -0.837 7.156 1 91 78 VAL B CA 1
ATOM 1488 C C . VAL B 1 78 ? 10.297 -0.69 5.695 1 91 78 VAL B C 1
ATOM 1490 O O . VAL B 1 78 ? 11.016 -1.536 5.164 1 91 78 VAL B O 1
ATOM 1493 N N . VAL B 1 79 ? 9.711 0.407 5.117 1 94.38 79 VAL B N 1
ATOM 1494 C CA . VAL B 1 79 ? 9.977 0.622 3.699 1 94.38 79 VAL B CA 1
ATOM 1495 C C . VAL B 1 79 ? 10.578 2.01 3.488 1 94.38 79 VAL B C 1
ATOM 1497 O O . VAL B 1 79 ? 10.156 2.98 4.121 1 94.38 79 VAL B O 1
ATOM 1500 N N . ARG B 1 80 ? 11.547 2.127 2.666 1 94.25 80 ARG B N 1
ATOM 1501 C CA . ARG B 1 80 ? 12.117 3.416 2.289 1 94.25 80 ARG B CA 1
ATOM 1502 C C . ARG B 1 80 ? 11.125 4.23 1.461 1 94.25 80 ARG B C 1
ATOM 1504 O O . ARG B 1 80 ? 10.453 3.689 0.584 1 94.25 80 ARG B O 1
ATOM 1511 N N . TYR B 1 81 ? 11.039 5.484 1.684 1 94.69 81 TYR B N 1
ATOM 1512 C CA . TYR B 1 81 ? 10.117 6.352 0.963 1 94.69 81 TYR B CA 1
ATOM 1513 C C . TYR B 1 81 ? 10.367 6.293 -0.539 1 94.69 81 TYR B C 1
ATOM 1515 O O . TYR B 1 81 ? 9.43 6.332 -1.337 1 94.69 81 TYR B O 1
ATOM 1523 N N . GLU B 1 82 ? 11.633 6.184 -0.916 1 93.31 82 GLU B N 1
ATOM 1524 C CA . GLU B 1 82 ? 12 6.234 -2.326 1 93.31 82 GLU B CA 1
ATOM 1525 C C . GLU B 1 82 ? 11.492 5.008 -3.078 1 93.31 82 GLU B C 1
ATOM 1527 O O . GLU B 1 82 ? 11.422 5.016 -4.309 1 93.31 82 GLU B O 1
ATOM 1532 N N . ASP B 1 83 ? 11.078 4.023 -2.35 1 94.19 83 ASP B N 1
ATOM 1533 C CA . ASP B 1 83 ? 10.648 2.785 -2.99 1 94.19 83 ASP B CA 1
ATOM 1534 C C . ASP B 1 83 ? 9.125 2.664 -2.984 1 94.19 83 ASP B C 1
ATOM 1536 O O . ASP B 1 83 ? 8.57 1.746 -3.59 1 94.19 83 ASP B O 1
ATOM 1540 N N . LEU B 1 84 ? 8.422 3.564 -2.367 1 95.44 84 LEU B N 1
ATOM 1541 C CA . LEU B 1 84 ? 6.984 3.445 -2.133 1 95.44 84 LEU B CA 1
ATOM 1542 C C . LEU B 1 84 ? 6.215 3.457 -3.449 1 95.44 84 LEU B C 1
ATOM 1544 O O . LEU B 1 84 ? 5.223 2.74 -3.6 1 95.44 84 LEU B O 1
ATOM 1548 N N . ASP B 1 85 ? 6.672 4.211 -4.34 1 94.31 85 ASP B N 1
ATOM 1549 C CA . ASP B 1 85 ? 5.961 4.301 -5.613 1 94.31 85 ASP B CA 1
ATOM 1550 C C . ASP B 1 85 ? 5.922 2.945 -6.316 1 94.31 85 ASP B C 1
ATOM 1552 O O . ASP B 1 85 ? 4.859 2.502 -6.762 1 94.31 85 ASP B O 1
ATOM 1556 N N . ILE B 1 86 ? 7.023 2.299 -6.34 1 94.69 86 ILE B N 1
ATOM 1557 C CA . ILE B 1 86 ? 7.129 1 -6.996 1 94.69 86 ILE B CA 1
ATOM 1558 C C . ILE B 1 86 ? 6.328 -0.039 -6.215 1 94.69 86 ILE B C 1
ATOM 1560 O O . ILE B 1 86 ? 5.547 -0.795 -6.793 1 94.69 86 ILE B O 1
ATOM 1564 N N . ILE B 1 87 ? 6.445 -0.032 -4.934 1 95.94 87 ILE B N 1
ATOM 1565 C CA . ILE B 1 87 ? 5.859 -1.071 -4.094 1 95.94 87 ILE B CA 1
ATOM 1566 C C . ILE B 1 87 ? 4.336 -0.937 -4.094 1 95.94 87 ILE B C 1
ATOM 1568 O O . ILE B 1 87 ? 3.619 -1.936 -4.184 1 95.94 87 ILE B O 1
ATOM 1572 N N . THR B 1 88 ? 3.871 0.251 -3.998 1 97.12 88 THR B N 1
ATOM 1573 C CA . THR B 1 88 ? 2.426 0.434 -3.975 1 97.12 88 THR B CA 1
ATOM 1574 C C . THR B 1 88 ? 1.805 0.022 -5.305 1 97.12 88 THR B C 1
ATOM 1576 O O . THR B 1 88 ? 0.716 -0.555 -5.34 1 97.12 88 THR B O 1
ATOM 1579 N N . LYS B 1 89 ? 2.428 0.301 -6.391 1 96.31 89 LYS B N 1
ATOM 1580 C CA . LYS B 1 89 ? 1.944 -0.158 -7.691 1 96.31 89 LYS B CA 1
ATOM 1581 C C . LYS B 1 89 ? 1.924 -1.682 -7.766 1 96.31 89 LYS B C 1
ATOM 1583 O O . LYS B 1 89 ? 0.977 -2.271 -8.289 1 96.31 89 LYS B O 1
ATOM 1588 N N . ALA B 1 90 ? 2.986 -2.26 -7.285 1 96.19 90 ALA B N 1
ATOM 1589 C CA . ALA B 1 90 ? 3.039 -3.719 -7.266 1 96.19 90 ALA B CA 1
ATOM 1590 C C . ALA B 1 90 ? 1.897 -4.297 -6.43 1 96.19 90 ALA B C 1
ATOM 1592 O O . ALA B 1 90 ? 1.264 -5.277 -6.828 1 96.19 90 ALA B O 1
ATOM 1593 N N . VAL B 1 91 ? 1.645 -3.699 -5.277 1 97.12 91 VAL B N 1
ATOM 1594 C CA . VAL B 1 91 ? 0.556 -4.129 -4.406 1 97.12 91 VAL B CA 1
ATOM 1595 C C . VAL B 1 91 ? -0.771 -4.051 -5.16 1 97.12 91 VAL B C 1
ATOM 1597 O O . VAL B 1 91 ? -1.595 -4.965 -5.074 1 97.12 91 VAL B O 1
ATOM 1600 N N . ALA B 1 92 ? -0.985 -2.984 -5.883 1 96.62 92 ALA B N 1
ATOM 1601 C CA . ALA B 1 92 ? -2.225 -2.812 -6.637 1 96.62 92 ALA B CA 1
ATOM 1602 C C . ALA B 1 92 ? -2.381 -3.902 -7.691 1 96.62 92 ALA B C 1
ATOM 1604 O O . ALA B 1 92 ? -3.471 -4.453 -7.867 1 96.62 92 ALA B O 1
ATOM 1605 N N . ILE B 1 93 ? -1.328 -4.207 -8.359 1 96.38 93 ILE B N 1
ATOM 1606 C CA . ILE B 1 93 ? -1.362 -5.25 -9.383 1 96.38 93 ILE B CA 1
ATOM 1607 C C . ILE B 1 93 ? -1.674 -6.598 -8.734 1 96.38 93 ILE B C 1
ATOM 1609 O O . ILE B 1 93 ? -2.547 -7.332 -9.203 1 96.38 93 ILE B O 1
ATOM 1613 N N . VAL B 1 94 ? -0.951 -6.926 -7.652 1 94.88 94 VAL B N 1
ATOM 1614 C CA . VAL B 1 94 ? -1.172 -8.18 -6.934 1 94.88 94 VAL B CA 1
ATOM 1615 C C . VAL B 1 94 ? -2.625 -8.258 -6.469 1 94.88 94 VAL B C 1
ATOM 1617 O O . VAL B 1 94 ? -3.293 -9.273 -6.668 1 94.88 94 VAL B O 1
ATOM 1620 N N . GLY B 1 95 ? -3.113 -7.168 -5.855 1 94.44 95 GLY B N 1
ATOM 1621 C CA . GLY B 1 95 ? -4.492 -7.125 -5.395 1 94.44 95 GLY B CA 1
ATOM 1622 C C . GLY B 1 95 ? -5.5 -7.383 -6.5 1 94.44 95 GLY B C 1
ATOM 1623 O O . GLY B 1 95 ? -6.5 -8.062 -6.289 1 94.44 95 GLY B O 1
ATOM 1624 N N . LYS B 1 96 ? -5.27 -6.82 -7.629 1 94.75 96 LYS B N 1
ATOM 1625 C CA . LYS B 1 96 ? -6.148 -7.004 -8.781 1 94.75 96 LYS B CA 1
ATOM 1626 C C . LYS B 1 96 ? -6.285 -8.484 -9.141 1 94.75 96 LYS B C 1
ATOM 1628 O O . LYS B 1 96 ? -7.371 -8.945 -9.492 1 94.75 96 LYS B O 1
ATOM 1633 N N . HIS B 1 97 ? -5.258 -9.211 -9.039 1 92.69 97 HIS B N 1
ATOM 1634 C CA . HIS B 1 97 ? -5.273 -10.625 -9.414 1 92.69 97 HIS B CA 1
ATOM 1635 C C . HIS B 1 97 ? -5.809 -11.492 -8.281 1 92.69 97 HIS B C 1
ATOM 1637 O O . HIS B 1 97 ? -6.488 -12.492 -8.531 1 92.69 97 HIS B O 1
ATOM 1643 N N . LEU B 1 98 ? -5.555 -11.125 -7.035 1 92.12 98 LEU B N 1
ATOM 1644 C CA . LEU B 1 98 ? -6.062 -11.883 -5.902 1 92.12 98 LEU B CA 1
ATOM 1645 C C . LEU B 1 98 ? -7.578 -11.766 -5.801 1 92.12 98 LEU B C 1
ATOM 1647 O O . LEU B 1 98 ? -8.25 -12.68 -5.316 1 92.12 98 LEU B O 1
ATOM 1651 N N . ARG B 1 99 ? -8.039 -10.617 -6.285 1 90.81 99 ARG B N 1
ATOM 1652 C CA . ARG B 1 99 ? -9.484 -10.406 -6.297 1 90.81 99 ARG B CA 1
ATOM 1653 C C . ARG B 1 99 ? -10.188 -11.508 -7.086 1 90.81 99 ARG B C 1
ATOM 1655 O O . ARG B 1 99 ? -11.352 -11.82 -6.82 1 90.81 99 ARG B O 1
ATOM 1662 N N . LYS B 1 100 ? -9.461 -12.117 -7.996 1 87.44 100 LYS B N 1
ATOM 1663 C CA . LYS B 1 100 ? -10.055 -13.102 -8.898 1 87.44 100 LYS B CA 1
ATOM 1664 C C . LYS B 1 100 ? -10.055 -14.492 -8.266 1 87.44 100 LYS B C 1
ATOM 1666 O O . LYS B 1 100 ? -10.648 -15.43 -8.812 1 87.44 100 LYS B O 1
ATOM 1671 N N . ILE B 1 101 ? -9.188 -14.773 -7.219 1 78.19 101 ILE B N 1
ATOM 1672 C CA . ILE B 1 101 ? -9.086 -16.078 -6.59 1 78.19 101 ILE B CA 1
ATOM 1673 C C . ILE B 1 101 ? -10.359 -16.375 -5.789 1 78.19 101 ILE B C 1
ATOM 1675 O O . ILE B 1 101 ? -10.742 -17.531 -5.617 1 78.19 101 ILE B O 1
ATOM 1679 N N . GLY B 1 102 ? -11.422 -15.516 -5.578 1 57.72 102 GLY B N 1
ATOM 1680 C CA . GLY B 1 102 ? -12.656 -15.883 -4.898 1 57.72 102 GLY B CA 1
ATOM 1681 C C . GLY B 1 102 ? -13.617 -16.656 -5.773 1 57.72 102 GLY B C 1
ATOM 1682 O O . GLY B 1 102 ? -13.5 -16.656 -7 1 57.72 102 GLY B O 1
#

Secondary structure (DSSP, 8-state):
--HHHHHHHHHHHHH-TTTBT-TTT-BEEEEEETT--EESS-TT--GGGEEEEEEEETTEEEEEEEEETTEEEEEEEEEEGGGHHHHHHHHHHHHHHHTT--/--HHHHHHHHHHHHH-TTTBT-TTT-BEEEEEETT--EESS-TT--GGGEEEEEEEETTEEEEEEEEETTEEEEEEEEEEGGGHHHHHHHHHHHHHHHTTT-

Solvent-accessible surface area (backbone atoms only — not comparable to full-atom values): 10807 Å² total; per-residue (Å²): 56,36,70,62,56,48,49,42,51,51,51,48,36,68,75,32,68,88,35,43,74,36,86,91,55,19,36,45,67,39,38,23,32,86,84,64,51,77,38,70,89,39,78,74,43,63,73,85,54,45,45,32,38,36,42,34,41,68,87,27,57,31,40,38,30,60,83,42,92,66,24,29,30,35,40,37,54,68,36,47,40,90,48,34,60,60,50,30,51,50,50,31,50,52,37,59,47,53,56,66,69,120,56,38,71,61,57,48,49,40,51,49,51,48,36,67,77,32,68,87,33,46,73,38,89,87,58,18,35,45,65,38,37,22,31,87,85,66,52,78,36,70,91,41,78,73,43,62,72,81,52,46,46,32,38,37,41,36,41,70,90,26,56,30,41,36,30,61,85,43,90,65,24,30,30,36,40,36,50,73,35,46,40,90,47,34,60,61,50,31,50,49,49,32,51,51,36,59,48,55,53,62,69,111

Organism: Ligilactobacillus salivarius (strain UCC118) (NCBI:txid362948)

Sequence (204 aa):
MNENMKSMIKDLKNEFPKIYDRVNHGLYILAIDENGKVYEDEPGFDEKIVEEIQIIYNGNTVSVYPNYIYKCSIRFFVVRYEDLDIITKAVAIVGKHLRKIGMNENMKSMIKDLKNEFPKIYDRVNHGLYILAIDENGKVYEDEPGFDEKIVEEIQIIYNGNTVSVYPNYIYKCSIRFFVVRYEDLDIITKAVAIVGKHLRKIG

Nearest PDB structures (foldseek):
  2z3g-assembly1_B  TM=3.451E-01  e=4.212E-01  Aspergillus terreus
  3oj6-assembly1_C  TM=3.416E-01  e=3.733E-01  Coccidioides immitis
  1oyp-assembly1_B  TM=2.357E-01  e=1.509E-01  Bacillus subtilis
  2z3j-assembly1_D  TM=3.194E-01  e=5.696E-01  Aspergillus terreus
  8ow0-assembly1_O  TM=3.441E-01  e=1.590E+00  Saccharomyces cerevisiae

Foldseek 3Di:
DDPLVVVLLVVLCVVPVPADPDPQFHKAKWFAFPVRDIDGPDPPDDCLRTQWMWIDGNNWIKIWGLPDQLDIDIDGDDDDPVCCVSVVVSVVSVSVSSSVVD/DPPLVVVLLVVLCVVPVPADPDPQFHKAKWFAFPVRDIDGPDPPDQCLRGQWMWIDGRNWIKIWGLPDQLDIDIDGDDDDPVCCVSVVVSVVSVSVSSSVSD

Radius of gyration: 17.34 Å; Cα contacts (8 Å, |Δi|>4): 382; chains: 2; bounding box: 40×52×40 Å